Protein AF-A0A939VT90-F1 (afdb_monomer)

pLDDT: mean 71.19, std 17.54, range [29.36, 91.19]

Mean predicted aligned error: 15.88 Å

Sequence (192 aa):
MMIELGGGNVSILYADGTSAFFDPEELRVRLEKSMAACGCSEAWIAGEIVLAVEYALRCGITGSDSSGQAVHAAQIDDCVVRILEDSGYPEAALHFRGTTISSGDLGKLTPEDVERYLADTLLLTGSAGGELAAKVRCALDAIGASQCSPRLVLELARHFRDAAAASCRLPVPTPAKPHQETVFPEGKLIQI

Foldseek 3Di:
DDDPPPDPFAWEAEPQRDIDTDDLVLQLLLLLVLCVVVVNPPSVVSVVLSVVLVVVSVCVCVPDPDPPPHHYPVNSLVSSLVVCVVVPNNSSSVSSVVPPPNRNPFFDDALVCLLVLQCVRVVDDPDVSVVLSVQLSVVCVVVVPRTGDSVSSVVSSVVVVVVVVVVPPPPDPDPPDDDDPDDDDDDDDDDD

Secondary structure (DSSP, 8-state):
----------EEE-TTS-EEE--HHHHHHHHHHHHHHTT---THHHHHHHHHHHHHHHHHHHSSS-TT-PEEHHHHHHHHHHHHHHTT-HHHHHHHHHHS--TT----B-TTTHHHHHHHHH---SHHHHHHHHHHHHHHHHTT-SSB-HHHHHHHHHHHHHHHHHHT-PPP-PPPPPP----PPP--PPP-

Solvent-accessible surface area (backbone atoms only — not comparable to full-atom values): 11482 Å² total; per-residue (Å²): 139,83,84,80,81,72,88,75,82,47,54,30,35,41,76,63,72,49,72,46,66,69,54,63,66,60,54,27,52,51,38,40,54,21,29,50,75,65,68,49,86,63,58,68,53,30,53,54,52,36,52,52,50,54,50,49,55,53,49,63,64,72,71,48,101,53,91,80,74,68,44,45,47,67,60,53,53,53,51,51,34,49,52,29,44,76,71,72,36,50,66,29,22,52,45,38,62,70,63,54,66,70,56,57,60,80,49,80,36,39,70,81,44,45,49,58,51,46,34,76,70,68,70,42,73,64,71,68,36,54,56,45,34,49,55,36,41,55,53,35,58,75,71,66,49,73,51,36,29,71,61,58,56,50,52,43,42,48,51,55,50,52,54,50,56,60,69,65,60,69,80,75,80,74,78,75,77,78,82,78,80,80,82,78,82,86,87,81,86,84,84,132

Structure (mmCIF, N/CA/C/O backbone):
data_AF-A0A939VT90-F1
#
_entry.id   AF-A0A939VT90-F1
#
loop_
_atom_site.group_PDB
_atom_site.id
_atom_site.type_symbol
_atom_site.label_atom_id
_atom_site.label_alt_id
_atom_site.label_comp_id
_atom_site.label_asym_id
_atom_site.label_entity_id
_atom_site.label_seq_id
_atom_site.pdbx_PDB_ins_code
_atom_site.Cartn_x
_atom_site.Cartn_y
_atom_site.Cartn_z
_atom_site.occupancy
_atom_site.B_iso_or_equiv
_atom_site.auth_seq_id
_atom_site.auth_comp_id
_atom_site.auth_asym_id
_atom_site.auth_atom_id
_atom_site.pdbx_PDB_model_num
ATOM 1 N N . MET A 1 1 ? -16.484 18.742 -20.341 1.00 31.53 1 MET A N 1
ATOM 2 C CA . MET A 1 1 ? -17.125 17.614 -19.637 1.00 31.53 1 MET A CA 1
ATOM 3 C C . MET A 1 1 ? -16.190 17.232 -18.505 1.00 31.53 1 MET A C 1
ATOM 5 O O . MET A 1 1 ? -15.070 16.837 -18.784 1.00 31.53 1 MET A O 1
ATOM 9 N N . MET A 1 2 ? -16.585 17.505 -17.264 1.00 29.36 2 MET A N 1
ATOM 10 C CA . MET A 1 2 ? -15.796 17.230 -16.063 1.00 29.36 2 MET A CA 1
ATOM 11 C C . MET A 1 2 ? -16.357 15.941 -15.476 1.00 29.36 2 MET A C 1
ATOM 13 O O . MET A 1 2 ? -17.551 15.876 -15.197 1.00 29.36 2 MET A O 1
ATOM 17 N N . ILE A 1 3 ? -15.546 14.889 -15.423 1.00 33.00 3 ILE A N 1
ATOM 18 C CA . ILE A 1 3 ? -15.976 13.604 -14.877 1.00 33.00 3 ILE A CA 1
ATOM 19 C C . ILE A 1 3 ? -15.700 13.681 -13.379 1.00 33.00 3 ILE A C 1
ATOM 21 O O . ILE A 1 3 ? -14.546 13.657 -12.958 1.00 33.00 3 ILE A O 1
ATOM 25 N N . GLU A 1 4 ? -16.749 13.860 -12.583 1.00 34.72 4 GLU A N 1
ATOM 26 C CA . GLU A 1 4 ? -16.654 13.739 -11.132 1.00 34.72 4 GLU A CA 1
ATOM 27 C C . GLU A 1 4 ? -16.445 12.259 -10.788 1.00 34.72 4 GLU A C 1
ATOM 29 O O . GLU A 1 4 ? -17.349 11.434 -10.923 1.00 34.72 4 GLU A O 1
ATOM 34 N N . LEU A 1 5 ? -15.225 11.904 -10.382 1.00 39.41 5 LEU A N 1
ATOM 35 C CA . LEU A 1 5 ? -14.917 10.594 -9.815 1.00 39.41 5 LEU A CA 1
ATOM 36 C C . LEU A 1 5 ? -15.461 10.563 -8.380 1.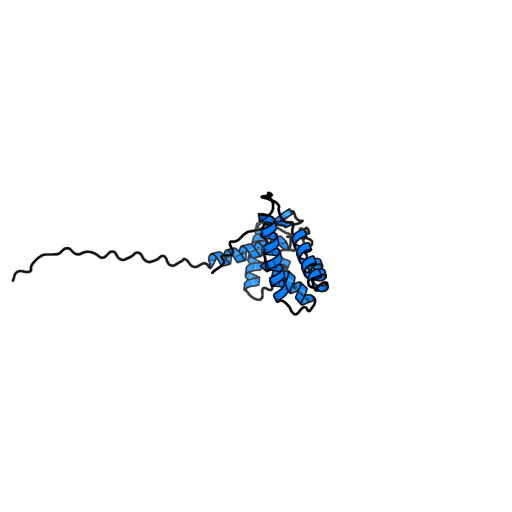00 39.41 5 LEU A C 1
ATOM 38 O O . LEU A 1 5 ? -14.781 10.937 -7.428 1.00 39.41 5 LEU A O 1
ATOM 42 N N . GLY A 1 6 ? -16.731 10.176 -8.239 1.00 38.03 6 GLY A N 1
ATOM 43 C CA . GLY A 1 6 ? -17.358 9.917 -6.945 1.00 38.03 6 GLY A CA 1
ATOM 44 C C . GLY A 1 6 ? -16.632 8.792 -6.201 1.00 38.03 6 GLY A C 1
ATOM 45 O O . GLY A 1 6 ? -16.392 7.725 -6.767 1.00 38.03 6 GLY A O 1
ATOM 46 N N . GLY A 1 7 ? -16.274 9.046 -4.939 1.00 47.66 7 GLY A N 1
ATOM 47 C CA . GLY A 1 7 ? -15.542 8.128 -4.064 1.00 47.66 7 GLY A CA 1
ATOM 48 C C . GLY A 1 7 ? -16.293 6.818 -3.828 1.00 47.66 7 GLY A C 1
ATOM 49 O O . GLY A 1 7 ? -17.190 6.740 -2.991 1.00 47.66 7 GLY A O 1
ATOM 50 N N . GLY A 1 8 ? -15.928 5.786 -4.585 1.00 54.84 8 GLY A N 1
ATOM 51 C CA . GLY A 1 8 ? -16.338 4.409 -4.344 1.00 54.84 8 GLY A CA 1
ATOM 52 C C . GLY A 1 8 ? -15.334 3.750 -3.411 1.00 54.84 8 GLY A C 1
ATOM 53 O O . GLY A 1 8 ? -14.312 3.246 -3.865 1.00 54.84 8 GLY A O 1
ATOM 54 N N . ASN A 1 9 ? -15.605 3.779 -2.111 1.00 67.25 9 ASN A N 1
ATOM 55 C CA . ASN A 1 9 ? -14.707 3.199 -1.120 1.00 67.25 9 ASN A CA 1
ATOM 56 C C . ASN A 1 9 ? -14.831 1.666 -1.132 1.00 67.25 9 ASN A C 1
ATOM 58 O O . ASN A 1 9 ? -15.816 1.112 -0.645 1.00 67.25 9 ASN A O 1
ATOM 62 N N . VAL A 1 10 ? -13.829 0.978 -1.686 1.00 74.62 10 VAL A N 1
ATOM 63 C CA . VAL A 1 10 ? -13.745 -0.491 -1.683 1.00 74.62 10 VAL A CA 1
ATOM 64 C C . VAL A 1 10 ? -13.102 -0.958 -0.383 1.00 74.62 10 VAL A C 1
ATOM 66 O O . VAL A 1 10 ? -12.016 -0.497 -0.050 1.00 74.62 10 VAL A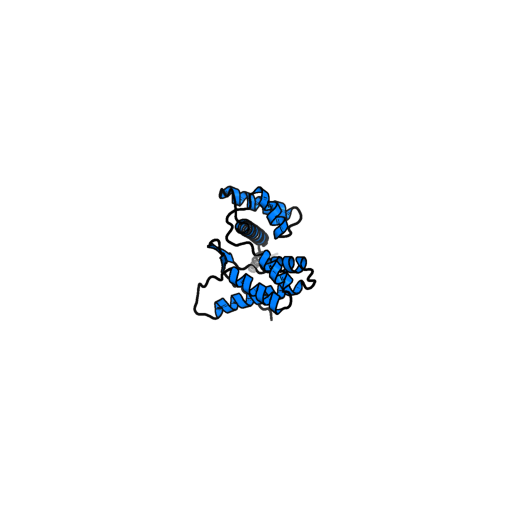 O 1
ATOM 69 N N . SER A 1 11 ? -13.750 -1.857 0.360 1.00 78.25 11 SER A N 1
ATOM 70 C CA . SER A 1 11 ? -13.165 -2.435 1.576 1.00 78.25 11 SER A CA 1
ATOM 71 C C . SER A 1 11 ? -12.310 -3.657 1.242 1.00 78.25 11 SER A C 1
ATOM 73 O O . SER A 1 11 ? -12.770 -4.579 0.563 1.00 78.25 11 SER A O 1
ATOM 75 N N . ILE A 1 12 ? -11.071 -3.650 1.729 1.00 80.94 12 ILE A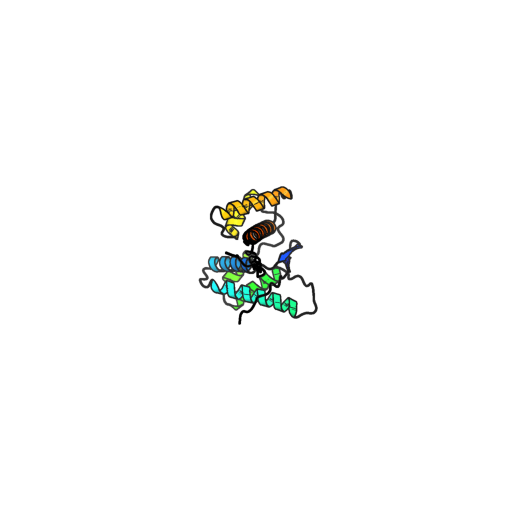 N 1
ATOM 76 C CA . ILE A 1 12 ? -10.087 -4.715 1.566 1.00 80.94 12 ILE A CA 1
ATOM 77 C C . ILE A 1 12 ? -9.958 -5.483 2.876 1.00 80.94 12 ILE A C 1
ATOM 79 O O . ILE A 1 12 ? -9.713 -4.877 3.918 1.00 80.94 12 ILE A O 1
ATOM 83 N N . LEU A 1 13 ? -10.104 -6.807 2.811 1.00 79.62 13 LEU A N 1
ATOM 84 C CA . LEU A 1 13 ? -9.905 -7.727 3.927 1.00 79.62 13 LEU A CA 1
ATOM 85 C C . LEU A 1 13 ? -8.498 -8.319 3.882 1.00 79.62 13 LEU A C 1
ATOM 87 O O . LEU A 1 13 ? -8.042 -8.853 2.866 1.00 79.62 13 LEU A O 1
ATOM 91 N N . TYR A 1 14 ? -7.819 -8.254 5.013 1.00 77.94 14 TYR A N 1
ATOM 92 C CA . TYR A 1 14 ? -6.434 -8.667 5.155 1.00 77.94 14 TYR A CA 1
ATOM 93 C C . TYR A 1 14 ? -6.316 -9.977 5.935 1.00 77.94 14 TYR A C 1
ATOM 95 O O . TYR A 1 14 ? -7.264 -10.420 6.582 1.00 77.94 14 TYR A O 1
ATOM 103 N N . ALA A 1 15 ? -5.161 -10.642 5.842 1.00 69.88 15 ALA A N 1
ATOM 104 C CA . ALA A 1 15 ? -4.973 -11.966 6.447 1.00 69.88 15 ALA A CA 1
ATOM 105 C C . ALA A 1 15 ? -4.990 -11.943 7.991 1.00 69.88 15 ALA A C 1
ATOM 107 O O . ALA A 1 15 ? -5.302 -12.953 8.613 1.00 69.88 15 ALA A O 1
ATOM 108 N N . ASP A 1 16 ? -4.714 -10.788 8.599 1.00 64.06 16 ASP A N 1
ATOM 109 C CA . ASP A 1 16 ? -4.835 -10.506 10.034 1.00 64.06 16 ASP A CA 1
ATOM 110 C C . ASP A 1 16 ? -6.289 -10.264 10.482 1.00 64.06 16 ASP A C 1
ATOM 112 O O . ASP A 1 16 ? -6.539 -9.978 11.651 1.00 64.06 16 ASP A O 1
ATOM 116 N N . GLY A 1 17 ? -7.254 -10.369 9.563 1.00 67.81 17 GLY A N 1
ATOM 117 C CA . GLY A 1 17 ? -8.671 -10.127 9.822 1.00 67.81 17 GLY A CA 1
ATOM 118 C C . GLY A 1 17 ? -9.045 -8.647 9.905 1.00 67.81 17 GLY A C 1
ATOM 119 O O . GLY A 1 17 ? -10.212 -8.334 10.136 1.00 67.81 17 GLY A O 1
ATOM 120 N N . THR A 1 18 ? -8.094 -7.729 9.706 1.00 73.25 18 THR A N 1
ATOM 121 C CA . THR A 1 18 ? -8.393 -6.296 9.634 1.00 73.25 18 THR A CA 1
ATOM 122 C C . THR A 1 18 ? -9.003 -5.933 8.285 1.00 73.25 18 THR A C 1
ATOM 124 O O . THR A 1 18 ? -8.806 -6.624 7.282 1.00 73.25 18 THR A O 1
ATOM 127 N N . SER A 1 19 ? -9.723 -4.812 8.251 1.00 75.31 19 SER A N 1
ATOM 128 C CA . SER A 1 19 ? -10.251 -4.237 7.018 1.00 75.31 19 SER A CA 1
ATOM 129 C C . SER A 1 19 ? -9.877 -2.768 6.902 1.00 75.31 19 SER A C 1
ATOM 131 O O . SER A 1 19 ? -10.031 -2.027 7.872 1.00 75.31 19 SER A O 1
ATOM 133 N N . ALA A 1 20 ? -9.455 -2.343 5.716 1.00 74.62 20 ALA A N 1
ATOM 134 C CA . ALA A 1 20 ? -9.209 -0.938 5.395 1.00 74.62 20 ALA A CA 1
ATOM 135 C C . ALA A 1 20 ? -9.835 -0.598 4.041 1.00 74.62 20 ALA A C 1
ATOM 137 O O . ALA A 1 20 ? -10.216 -1.492 3.283 1.00 74.62 20 ALA A O 1
ATOM 138 N N . PHE A 1 21 ? -9.971 0.689 3.736 1.00 80.50 21 PHE A N 1
ATOM 139 C CA . PHE A 1 21 ? -10.366 1.096 2.393 1.00 80.50 21 PHE A CA 1
ATOM 140 C C . PHE A 1 21 ? -9.182 0.981 1.435 1.00 80.50 21 PHE A C 1
ATOM 142 O O . PHE A 1 21 ? -8.036 1.193 1.823 1.00 80.50 21 PHE A O 1
ATOM 149 N N . PHE A 1 22 ? -9.471 0.635 0.183 1.00 82.00 22 PHE A N 1
ATOM 150 C CA . PHE A 1 22 ? -8.478 0.618 -0.877 1.00 82.00 22 PHE A CA 1
ATOM 151 C C . PHE A 1 22 ? -7.873 2.016 -1.040 1.00 82.00 22 PHE A C 1
ATOM 153 O O . PHE A 1 22 ? -8.593 2.978 -1.307 1.00 82.00 22 PHE A O 1
ATOM 160 N N . ASP A 1 23 ? -6.555 2.104 -0.881 1.00 82.25 23 ASP A N 1
ATOM 161 C CA . ASP A 1 23 ? -5.784 3.327 -1.068 1.00 82.25 23 ASP A CA 1
ATOM 162 C C . ASP A 1 23 ? -4.928 3.194 -2.341 1.00 82.25 23 ASP A C 1
ATOM 164 O O . ASP A 1 23 ? -3.915 2.481 -2.332 1.00 82.25 23 ASP A O 1
ATOM 168 N N . PRO A 1 24 ? -5.318 3.858 -3.443 1.00 83.94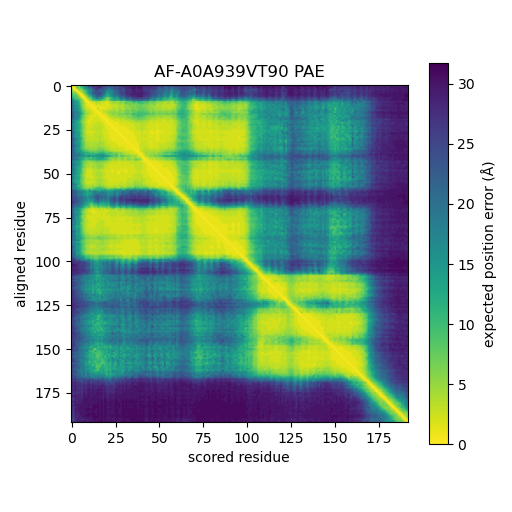 24 PRO A N 1
ATOM 169 C CA . PRO A 1 24 ? -4.571 3.795 -4.694 1.00 83.94 24 PRO A CA 1
ATOM 170 C C . PRO A 1 24 ? -3.167 4.398 -4.561 1.00 83.94 24 PRO A C 1
ATOM 172 O O . PRO A 1 24 ? -2.245 3.957 -5.245 1.00 83.94 24 PRO A O 1
ATOM 175 N N . GLU A 1 25 ? -2.973 5.366 -3.662 1.00 83.44 25 GLU A N 1
ATOM 176 C CA . GLU A 1 25 ? -1.688 6.035 -3.479 1.00 83.44 25 GLU A CA 1
ATOM 177 C C . GLU A 1 25 ? -0.672 5.114 -2.794 1.00 83.44 25 GLU A C 1
ATOM 179 O O . GLU A 1 25 ? 0.491 5.065 -3.188 1.00 83.44 25 GLU A O 1
ATOM 184 N N . GLU A 1 26 ? -1.103 4.314 -1.818 1.00 83.31 26 GLU A N 1
ATOM 185 C CA . GLU A 1 26 ? -0.239 3.295 -1.207 1.00 83.31 26 GLU A CA 1
ATOM 186 C C . GLU A 1 26 ? 0.174 2.224 -2.207 1.00 83.31 26 GLU A C 1
ATOM 188 O O . GLU A 1 26 ? 1.350 1.850 -2.257 1.00 83.31 26 GLU A O 1
ATOM 193 N N . LEU A 1 27 ? -0.767 1.752 -3.028 1.00 86.69 27 LEU A N 1
ATOM 194 C CA . LEU A 1 27 ? -0.443 0.789 -4.073 1.00 86.69 27 LEU A CA 1
ATOM 195 C C . LEU A 1 27 ? 0.551 1.385 -5.081 1.00 86.69 27 LEU A C 1
ATOM 197 O O . LEU A 1 27 ? 1.524 0.715 -5.434 1.00 86.69 27 LEU A O 1
ATOM 201 N N . ARG A 1 28 ? 0.357 2.650 -5.483 1.00 87.50 28 ARG A N 1
ATOM 202 C CA . ARG A 1 28 ? 1.273 3.382 -6.369 1.00 87.50 28 ARG A CA 1
ATOM 203 C C . ARG A 1 28 ? 2.678 3.454 -5.786 1.00 87.50 28 ARG A C 1
ATOM 205 O O . ARG A 1 28 ? 3.625 3.055 -6.453 1.00 87.50 28 ARG A O 1
ATOM 212 N N . VAL A 1 29 ? 2.818 3.883 -4.531 1.00 85.44 29 VAL A N 1
ATOM 213 C CA . VAL A 1 29 ? 4.123 3.992 -3.855 1.00 85.44 29 VAL A CA 1
ATOM 214 C C . VAL A 1 29 ? 4.815 2.629 -3.753 1.00 85.44 29 VAL A C 1
ATOM 216 O O . VAL A 1 29 ? 6.016 2.520 -4.007 1.00 85.44 29 VAL A O 1
ATOM 219 N N . ARG A 1 30 ? 4.076 1.563 -3.423 1.00 86.88 30 ARG A N 1
ATOM 220 C CA . ARG A 1 30 ? 4.618 0.192 -3.373 1.00 86.88 30 ARG A CA 1
ATOM 221 C C . ARG A 1 30 ? 5.108 -0.291 -4.739 1.00 86.88 30 ARG A C 1
ATOM 223 O O . ARG A 1 30 ? 6.167 -0.923 -4.823 1.00 86.88 30 ARG A O 1
ATOM 230 N N . LEU A 1 31 ? 4.351 0.004 -5.792 1.00 89.06 31 LEU A N 1
ATOM 231 C CA . LEU A 1 31 ? 4.721 -0.302 -7.170 1.00 89.06 31 LEU A CA 1
ATOM 232 C C . LEU A 1 31 ? 5.960 0.477 -7.598 1.00 89.06 31 LEU A C 1
ATOM 234 O O . LEU A 1 31 ? 6.932 -0.135 -8.026 1.00 89.06 31 LEU A O 1
ATOM 238 N N . GLU A 1 32 ? 5.976 1.794 -7.401 1.00 88.81 32 GLU A N 1
ATOM 239 C CA . GLU A 1 32 ? 7.117 2.654 -7.726 1.00 88.81 32 GLU A CA 1
ATOM 240 C C . GLU A 1 32 ? 8.387 2.202 -7.008 1.00 88.81 32 GLU A C 1
ATOM 242 O O . GLU A 1 32 ? 9.442 2.106 -7.631 1.00 88.81 32 GLU A O 1
ATOM 247 N N . LYS A 1 33 ? 8.291 1.836 -5.724 1.00 85.88 33 LYS A N 1
ATOM 248 C CA . LYS A 1 33 ? 9.422 1.297 -4.957 1.00 85.88 33 LYS A CA 1
ATOM 249 C C . LYS A 1 33 ? 9.941 -0.016 -5.544 1.00 85.88 33 LYS A C 1
ATOM 251 O O . LYS A 1 33 ? 11.153 -0.199 -5.638 1.00 85.88 33 LYS A O 1
ATOM 256 N N . SER A 1 34 ? 9.044 -0.914 -5.947 1.00 88.19 34 SER A N 1
ATOM 257 C CA . SER A 1 34 ? 9.422 -2.206 -6.534 1.00 88.19 34 SER A CA 1
ATOM 258 C C . SER A 1 34 ? 10.034 -2.045 -7.923 1.00 88.19 34 SER A C 1
ATOM 260 O O . SER A 1 34 ? 11.061 -2.643 -8.223 1.00 88.19 34 SER A O 1
ATOM 262 N N . MET A 1 35 ? 9.459 -1.170 -8.744 1.00 88.69 35 MET A N 1
ATOM 263 C CA . MET A 1 35 ? 9.976 -0.832 -10.067 1.00 88.69 35 MET A CA 1
ATOM 264 C C . MET A 1 35 ? 11.342 -0.137 -9.978 1.00 88.69 35 MET A C 1
ATOM 266 O O . MET A 1 35 ? 12.269 -0.508 -10.696 1.00 88.69 35 MET A O 1
ATOM 270 N N . ALA A 1 36 ? 11.508 0.813 -9.054 1.00 87.25 36 ALA A N 1
ATOM 271 C CA . ALA A 1 36 ? 12.777 1.501 -8.831 1.00 87.25 36 ALA A CA 1
ATOM 272 C C . ALA A 1 36 ? 13.879 0.549 -8.340 1.00 87.25 36 ALA A C 1
ATOM 274 O O . ALA A 1 36 ? 15.013 0.638 -8.810 1.00 87.25 36 ALA A O 1
ATOM 275 N N . ALA A 1 37 ? 13.552 -0.393 -7.446 1.00 85.94 37 ALA A N 1
ATOM 276 C CA . ALA A 1 37 ? 14.497 -1.402 -6.962 1.00 85.94 37 ALA A CA 1
ATOM 277 C C . ALA A 1 37 ? 15.020 -2.318 -8.085 1.00 85.94 37 ALA A C 1
ATOM 279 O O . ALA A 1 37 ? 16.157 -2.782 -8.022 1.00 85.94 37 ALA A O 1
ATOM 280 N N . CYS A 1 38 ? 14.219 -2.527 -9.131 1.00 86.94 38 CYS A N 1
ATOM 281 C CA . CYS A 1 38 ? 14.578 -3.312 -10.312 1.00 86.94 38 CYS A CA 1
ATOM 282 C C . CYS A 1 38 ? 15.168 -2.472 -11.461 1.00 86.94 38 CYS A C 1
ATOM 284 O O . CYS A 1 38 ? 15.438 -3.009 -12.533 1.00 86.94 38 CYS A O 1
ATOM 286 N N . GLY A 1 39 ? 15.376 -1.164 -11.266 1.00 82.69 39 GLY A N 1
ATOM 287 C CA . GLY A 1 39 ? 15.935 -0.275 -12.288 1.00 82.69 39 GLY A CA 1
ATOM 288 C C . GLY A 1 39 ? 14.968 0.089 -13.421 1.00 82.69 39 GLY A C 1
ATOM 289 O O . GLY A 1 39 ? 15.412 0.525 -14.482 1.00 82.69 39 GLY A O 1
ATOM 290 N N . CYS A 1 40 ? 13.656 -0.072 -13.226 1.00 81.62 40 CYS A N 1
ATOM 291 C CA . CYS A 1 40 ? 12.656 0.320 -14.216 1.00 81.62 40 CYS A CA 1
ATOM 292 C C . CYS A 1 40 ? 12.507 1.852 -14.245 1.00 81.62 40 CYS A C 1
ATOM 294 O O . CYS A 1 40 ? 12.151 2.470 -13.243 1.00 81.62 40 CYS A O 1
ATOM 296 N N . SER A 1 41 ? 12.745 2.475 -15.403 1.00 74.94 41 SER A N 1
ATOM 297 C CA . SER A 1 41 ? 12.654 3.936 -15.580 1.00 74.94 41 SER A CA 1
ATOM 298 C C . SER A 1 41 ? 11.229 4.452 -15.810 1.00 74.94 41 SER A C 1
ATOM 300 O O . SER A 1 41 ? 10.983 5.656 -15.775 1.00 74.94 41 SER A O 1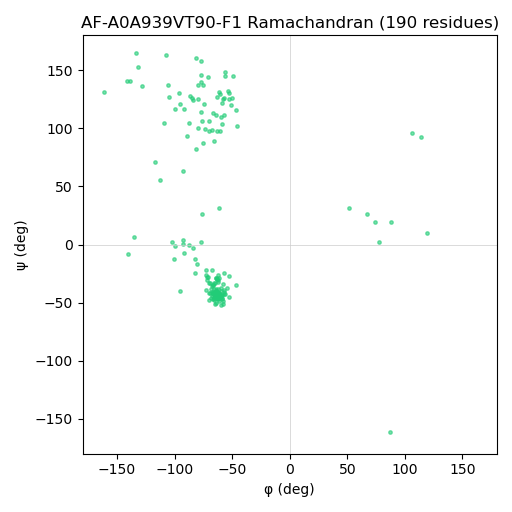
ATOM 302 N N . GLU A 1 42 ? 10.279 3.558 -16.077 1.00 81.12 42 GLU A N 1
ATOM 303 C CA . GLU A 1 42 ? 8.918 3.889 -16.504 1.00 81.12 42 GLU A CA 1
ATOM 304 C C . GLU A 1 42 ? 7.964 3.997 -15.310 1.00 81.12 42 GLU A C 1
ATOM 306 O O . GLU A 1 42 ? 6.998 3.252 -15.188 1.00 81.12 42 GLU A O 1
ATOM 311 N N . ALA A 1 43 ? 8.224 4.956 -14.419 1.00 72.88 43 ALA A N 1
ATOM 312 C CA . ALA A 1 43 ? 7.409 5.169 -13.217 1.00 72.88 43 ALA A CA 1
ATOM 313 C C . ALA A 1 43 ? 5.917 5.431 -13.517 1.00 72.88 43 ALA A C 1
ATOM 315 O O . ALA A 1 43 ? 5.060 5.144 -12.687 1.00 72.88 43 ALA A O 1
ATOM 316 N N . TRP A 1 44 ? 5.587 5.924 -14.718 1.00 84.69 44 TRP A N 1
ATOM 317 C CA . TRP A 1 44 ? 4.205 6.172 -15.147 1.00 84.69 44 TRP A CA 1
ATOM 318 C C . TRP A 1 44 ? 3.353 4.892 -15.211 1.00 84.69 44 TRP A C 1
ATOM 320 O O . TRP A 1 44 ? 2.143 4.955 -15.006 1.00 84.69 44 TRP A O 1
ATOM 330 N N . ILE A 1 45 ? 3.977 3.728 -15.414 1.00 88.06 45 ILE A N 1
ATOM 331 C CA . ILE A 1 45 ? 3.291 2.431 -15.489 1.00 88.06 45 ILE A CA 1
ATOM 332 C C . ILE A 1 45 ? 2.677 2.051 -14.145 1.00 88.06 45 ILE A C 1
ATOM 334 O O . ILE A 1 45 ? 1.580 1.502 -14.115 1.00 88.06 45 ILE A O 1
ATOM 338 N N . ALA A 1 46 ? 3.320 2.407 -13.028 1.00 88.06 46 ALA A N 1
ATOM 339 C CA . ALA A 1 46 ? 2.744 2.196 -11.703 1.00 88.06 46 ALA A CA 1
ATOM 340 C C . ALA A 1 46 ? 1.370 2.880 -11.576 1.00 88.06 46 ALA A C 1
ATOM 342 O O . ALA A 1 46 ? 0.436 2.285 -11.044 1.00 88.06 46 ALA A O 1
ATOM 343 N N . GLY A 1 47 ? 1.227 4.093 -12.124 1.00 87.81 47 GLY A N 1
ATOM 344 C CA . GLY A 1 47 ? -0.043 4.820 -12.157 1.00 87.81 47 GLY A CA 1
ATOM 345 C C . GLY A 1 47 ? -1.113 4.122 -13.001 1.00 87.81 47 GLY A C 1
ATOM 346 O O . GLY A 1 47 ? -2.242 3.960 -12.543 1.00 87.81 47 GLY A O 1
ATOM 347 N N . GLU A 1 48 ? -0.756 3.643 -14.194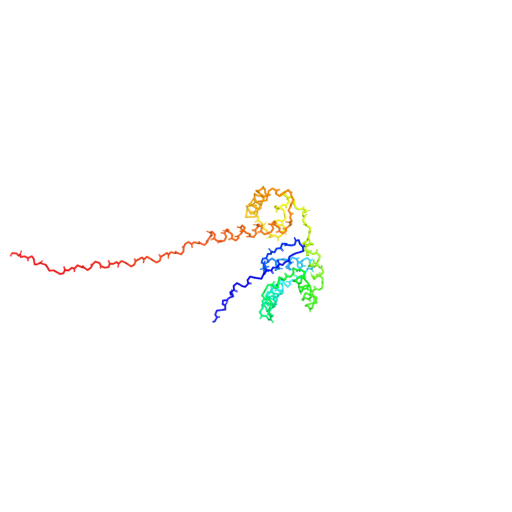 1.00 90.44 48 GLU A N 1
ATOM 348 C C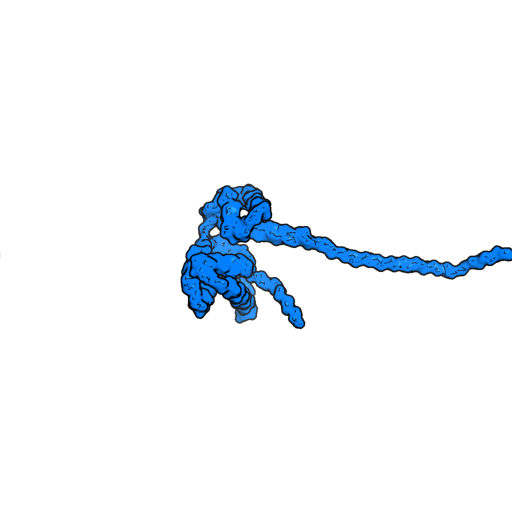A . GLU A 1 48 ? -1.687 2.921 -15.076 1.00 90.44 48 GLU A CA 1
ATOM 349 C C . GLU A 1 48 ? -2.161 1.596 -14.461 1.00 90.44 48 GLU A C 1
ATOM 351 O O . GLU A 1 48 ? -3.344 1.260 -14.527 1.00 90.44 48 GLU A O 1
ATOM 356 N N . ILE A 1 49 ? -1.261 0.863 -13.795 1.00 90.19 49 ILE A N 1
ATOM 357 C CA . ILE A 1 49 ? -1.604 -0.378 -13.089 1.00 90.19 49 ILE A CA 1
ATOM 358 C C . ILE A 1 49 ? -2.573 -0.089 -11.941 1.00 90.19 49 ILE A C 1
ATOM 360 O O . ILE A 1 49 ? -3.570 -0.793 -11.787 1.00 90.19 49 ILE A O 1
ATOM 364 N N . VAL A 1 50 ? -2.320 0.958 -11.151 1.00 91.19 50 VAL A N 1
ATOM 365 C CA . VAL A 1 50 ? -3.208 1.364 -10.051 1.00 91.19 50 VAL A CA 1
ATOM 366 C C . VAL A 1 50 ? -4.600 1.707 -10.570 1.00 91.19 50 VAL A C 1
ATOM 368 O O . VAL A 1 50 ? -5.583 1.222 -10.015 1.00 91.19 50 VAL A O 1
ATOM 371 N N . LEU A 1 51 ? -4.692 2.476 -11.658 1.00 88.94 51 LEU A N 1
ATOM 372 C CA . LEU A 1 51 ? -5.967 2.817 -12.291 1.00 88.94 51 LEU A CA 1
ATOM 373 C C . LEU A 1 51 ? -6.708 1.572 -12.791 1.00 88.94 51 LEU A C 1
ATOM 375 O O . LEU A 1 51 ? -7.917 1.448 -12.586 1.00 88.94 51 LEU A O 1
ATOM 379 N N . ALA A 1 52 ? -5.994 0.629 -13.410 1.00 87.25 52 ALA A N 1
ATOM 380 C CA . ALA A 1 52 ? -6.572 -0.628 -13.872 1.00 87.25 52 ALA A CA 1
ATOM 381 C C . ALA A 1 52 ? -7.112 -1.475 -12.708 1.00 87.25 52 ALA A C 1
ATOM 383 O O . ALA A 1 52 ? -8.213 -2.022 -12.801 1.00 87.25 52 ALA A O 1
ATOM 384 N N . VAL A 1 53 ? -6.376 -1.547 -11.594 1.00 87.12 53 VAL A N 1
ATOM 385 C CA . VAL A 1 53 ? -6.805 -2.241 -10.371 1.00 87.12 53 VAL A CA 1
ATOM 386 C C . VAL A 1 53 ? -8.014 -1.549 -9.749 1.00 87.12 53 VAL A C 1
ATOM 388 O O . VAL A 1 53 ? -9.000 -2.215 -9.449 1.00 87.12 53 VAL A O 1
ATOM 391 N N . GLU A 1 54 ? -7.990 -0.226 -9.602 1.00 85.56 54 GLU A N 1
ATOM 392 C CA . GLU A 1 54 ? -9.109 0.546 -9.053 1.00 85.56 54 GLU A CA 1
ATOM 393 C C . GLU A 1 54 ? -10.384 0.352 -9.889 1.00 85.56 54 GLU A C 1
ATOM 395 O O . GLU A 1 54 ? -11.471 0.121 -9.350 1.00 85.56 54 GLU A O 1
ATOM 400 N N . TYR A 1 55 ? -10.247 0.383 -11.217 1.00 82.81 55 TYR A N 1
ATOM 401 C CA . TYR A 1 55 ? -11.344 0.113 -12.137 1.00 82.81 55 TYR A CA 1
ATOM 402 C C . TYR A 1 55 ? -11.865 -1.321 -11.996 1.00 82.81 55 TYR A C 1
ATOM 404 O O . TYR A 1 55 ? -13.075 -1.520 -11.882 1.00 82.81 55 TYR A O 1
ATOM 412 N N . ALA A 1 56 ? -10.978 -2.319 -11.940 1.00 81.31 56 ALA A N 1
ATOM 413 C CA . ALA A 1 56 ? -11.358 -3.719 -11.769 1.00 81.31 56 ALA A CA 1
ATOM 414 C C . ALA A 1 56 ? -12.090 -3.962 -10.441 1.00 81.31 56 ALA A C 1
ATOM 416 O O . ALA A 1 56 ? -13.112 -4.649 -10.421 1.00 81.31 56 ALA A O 1
ATOM 417 N N . LEU A 1 57 ? -11.621 -3.351 -9.350 1.00 80.50 57 LEU A N 1
ATOM 418 C CA . LEU A 1 57 ? -12.281 -3.397 -8.047 1.00 80.50 57 LEU A CA 1
ATOM 419 C C . LEU A 1 57 ? -13.682 -2.785 -8.120 1.00 80.50 57 LEU A C 1
ATOM 421 O O . LEU A 1 57 ? -14.641 -3.373 -7.625 1.00 80.50 57 LEU A O 1
ATOM 425 N N . ARG A 1 58 ? -13.829 -1.646 -8.801 1.00 76.38 58 ARG A N 1
ATOM 426 C CA . ARG A 1 58 ? -15.126 -0.988 -8.990 1.00 76.38 58 ARG A CA 1
ATOM 427 C C . ARG A 1 58 ? -16.086 -1.829 -9.831 1.00 76.38 58 ARG A C 1
ATOM 429 O O . ARG A 1 58 ? -17.246 -1.967 -9.459 1.00 76.38 58 ARG A O 1
ATOM 436 N N . CYS A 1 59 ? -15.615 -2.413 -10.929 1.00 71.62 59 CYS A N 1
ATOM 437 C CA . CYS A 1 59 ? -16.417 -3.280 -11.793 1.00 71.62 59 CYS A CA 1
ATOM 438 C C . CYS A 1 59 ? -16.804 -4.601 -11.116 1.00 71.62 59 CYS A C 1
ATOM 440 O O . CYS A 1 59 ? -17.918 -5.081 -11.312 1.00 71.62 59 CYS A O 1
ATOM 442 N N . GLY A 1 60 ? -15.928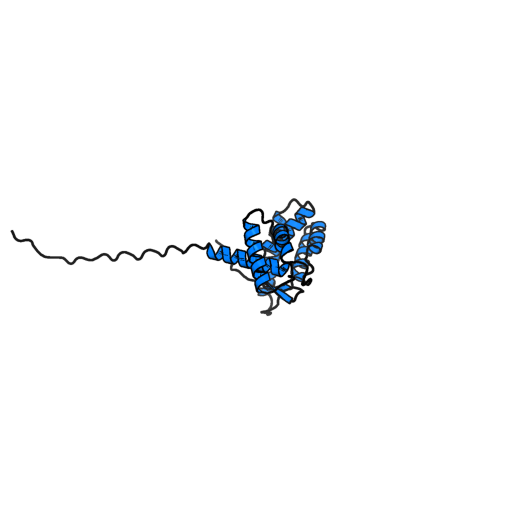 -5.170 -10.284 1.00 63.56 60 GLY A N 1
ATOM 443 C CA . GLY A 1 60 ? -16.236 -6.362 -9.488 1.00 63.56 60 GLY A CA 1
ATOM 444 C C . GLY A 1 60 ? -17.345 -6.129 -8.457 1.00 63.56 60 GLY A C 1
ATOM 445 O O . GLY A 1 60 ? -18.104 -7.044 -8.159 1.00 63.56 60 GLY A O 1
ATOM 446 N N . ILE A 1 61 ? -17.485 -4.892 -7.971 1.00 52.62 61 ILE A N 1
ATOM 447 C CA . ILE A 1 61 ? -18.529 -4.471 -7.020 1.00 52.62 61 ILE A CA 1
ATOM 448 C C . ILE A 1 61 ? -19.855 -4.151 -7.724 1.00 52.62 61 ILE A C 1
ATOM 450 O O . ILE A 1 61 ? -20.912 -4.243 -7.106 1.00 52.62 61 ILE A O 1
ATOM 454 N N . THR A 1 62 ? -19.825 -3.787 -9.011 1.00 46.75 62 THR A N 1
ATOM 455 C CA . THR A 1 62 ? -21.027 -3.424 -9.783 1.00 46.75 62 THR A CA 1
ATOM 456 C C . THR A 1 62 ? -21.555 -4.537 -10.691 1.00 46.75 62 THR A C 1
ATOM 458 O O . THR A 1 62 ? -22.666 -4.412 -11.202 1.00 46.75 62 THR A O 1
ATOM 461 N N . GLY A 1 63 ? -20.786 -5.610 -10.910 1.00 44.09 63 GLY A N 1
ATOM 462 C CA . GLY A 1 63 ? -21.102 -6.679 -11.866 1.00 44.09 63 GLY A CA 1
ATOM 463 C C . GLY A 1 63 ? -21.713 -7.959 -11.286 1.00 44.09 63 GLY A C 1
ATOM 464 O O . GLY A 1 63 ? -22.006 -8.873 -12.051 1.00 44.09 63 GLY A O 1
ATOM 465 N N . SER A 1 64 ? -21.899 -8.061 -9.970 1.00 42.31 64 SER A N 1
ATOM 466 C CA . SER A 1 64 ? -22.437 -9.264 -9.327 1.00 42.31 64 SER A CA 1
ATOM 467 C C . SER A 1 64 ? -23.373 -8.875 -8.186 1.00 42.31 64 SER A C 1
ATOM 469 O O . SER A 1 64 ? -23.080 -7.942 -7.443 1.00 42.31 64 SER A O 1
ATOM 471 N N . ASP A 1 65 ? -24.479 -9.608 -8.041 1.00 43.47 65 ASP A N 1
ATOM 472 C CA . ASP A 1 65 ? -25.524 -9.507 -7.003 1.00 43.47 65 ASP A CA 1
ATOM 473 C C . ASP A 1 65 ? -25.015 -9.761 -5.559 1.00 43.47 65 ASP A C 1
ATOM 475 O O . ASP A 1 65 ? -25.721 -10.287 -4.700 1.00 43.47 65 ASP A O 1
ATOM 479 N N . SER A 1 66 ? -23.767 -9.416 -5.257 1.00 43.84 66 SER A N 1
ATOM 480 C CA . SER A 1 66 ? -23.084 -9.675 -3.995 1.00 43.84 66 SER A CA 1
ATOM 481 C C . SER A 1 66 ? -22.725 -8.361 -3.301 1.00 43.84 66 SER A C 1
ATOM 483 O O . SER A 1 66 ? -21.560 -7.984 -3.165 1.00 43.84 66 SER A O 1
ATOM 485 N N . SER A 1 67 ? -23.751 -7.669 -2.792 1.00 42.50 67 SER A N 1
ATOM 486 C CA . SER A 1 67 ? -23.553 -6.614 -1.798 1.00 42.50 67 SER A CA 1
ATOM 487 C C . SER A 1 67 ? -22.858 -7.221 -0.571 1.00 42.50 67 SER A C 1
ATOM 489 O O . SER A 1 67 ? -23.486 -7.936 0.211 1.00 42.50 67 SER A O 1
ATOM 491 N N . GLY A 1 68 ? -21.556 -6.978 -0.418 1.00 50.50 68 GLY A N 1
ATOM 492 C CA . GLY A 1 68 ? -20.787 -7.397 0.759 1.00 50.50 68 GLY A CA 1
ATOM 493 C C . GLY A 1 68 ? -19.618 -8.350 0.508 1.00 50.50 68 GLY A C 1
ATOM 494 O O . GLY A 1 68 ? -19.052 -8.852 1.476 1.00 50.50 68 GLY A O 1
ATOM 495 N N . GLN A 1 69 ? -19.220 -8.609 -0.742 1.00 57.91 69 GLN A N 1
ATOM 496 C CA . GLN A 1 69 ? -18.016 -9.402 -0.998 1.00 57.91 69 GLN A CA 1
ATOM 497 C C . GLN A 1 69 ? -16.762 -8.570 -0.682 1.00 57.91 69 GLN A C 1
ATOM 499 O O . GLN A 1 69 ? -16.347 -7.721 -1.467 1.00 57.91 69 GLN A O 1
ATOM 504 N N . ALA A 1 70 ? -16.184 -8.783 0.502 1.00 63.59 70 ALA A N 1
ATOM 505 C CA . ALA A 1 70 ? -14.911 -8.179 0.877 1.00 63.59 70 ALA A CA 1
ATOM 506 C C . ALA A 1 70 ? -13.813 -8.684 -0.070 1.00 63.59 70 ALA A C 1
ATOM 508 O O . ALA A 1 70 ? -13.654 -9.893 -0.256 1.00 63.59 70 ALA A O 1
ATOM 509 N N . VAL A 1 71 ? -13.071 -7.763 -0.688 1.00 76.25 71 VAL A N 1
ATOM 510 C CA . VAL A 1 71 ? -11.961 -8.127 -1.573 1.00 76.25 71 VAL A CA 1
ATOM 511 C C . VAL A 1 71 ? -10.761 -8.465 -0.705 1.00 76.25 71 VAL A C 1
ATOM 513 O O . VAL A 1 71 ? -10.348 -7.657 0.125 1.00 76.25 71 VAL A O 1
ATOM 516 N N . HIS A 1 72 ? -10.186 -9.649 -0.879 1.00 81.50 72 HIS A N 1
ATOM 517 C CA . HIS A 1 72 ? -8.990 -10.009 -0.131 1.00 81.50 72 HIS A CA 1
ATOM 518 C C . HIS A 1 72 ? -7.769 -9.291 -0.703 1.00 81.50 72 HIS A C 1
ATOM 520 O O . HIS A 1 72 ? -7.562 -9.272 -1.914 1.00 81.50 72 HIS A O 1
ATOM 526 N N . ALA A 1 73 ? -6.908 -8.769 0.167 1.00 82.75 73 ALA A N 1
ATOM 527 C CA . ALA A 1 73 ? -5.676 -8.093 -0.243 1.00 82.75 73 ALA A CA 1
ATOM 528 C C . ALA A 1 73 ? -4.784 -8.954 -1.147 1.00 82.75 73 ALA A C 1
ATOM 530 O O . ALA A 1 73 ? -4.251 -8.458 -2.133 1.00 82.75 73 ALA A O 1
ATOM 531 N N . ALA A 1 74 ? -4.721 -10.262 -0.874 1.00 81.69 74 ALA A N 1
ATOM 532 C CA . ALA A 1 74 ? -3.996 -11.216 -1.709 1.00 81.69 74 ALA A CA 1
ATOM 533 C C . ALA A 1 74 ? -4.502 -11.234 -3.163 1.00 81.69 74 ALA A C 1
ATOM 535 O O . ALA A 1 74 ? -3.705 -11.359 -4.081 1.00 81.69 74 ALA A O 1
ATOM 536 N N . GLN A 1 75 ? -5.806 -11.031 -3.394 1.00 82.50 75 GLN A N 1
ATOM 537 C CA . GLN A 1 75 ? -6.367 -10.978 -4.750 1.00 82.50 75 GLN A CA 1
ATOM 538 C C . GLN A 1 75 ? -5.912 -9.728 -5.508 1.00 82.50 75 GLN A C 1
ATOM 540 O O . GLN A 1 75 ? -5.746 -9.769 -6.725 1.00 82.50 75 GLN A O 1
ATOM 545 N N . ILE A 1 76 ? -5.709 -8.617 -4.794 1.00 87.25 76 ILE A N 1
ATOM 546 C CA . ILE A 1 76 ? -5.155 -7.390 -5.371 1.00 87.25 76 ILE A CA 1
ATOM 547 C C . ILE A 1 76 ? -3.687 -7.605 -5.706 1.00 87.25 76 ILE A C 1
ATOM 549 O O . ILE A 1 76 ? -3.275 -7.306 -6.823 1.00 87.25 76 ILE A O 1
ATOM 553 N N . ASP A 1 77 ? -2.921 -8.160 -4.768 1.00 87.50 77 ASP A N 1
ATOM 554 C CA . ASP A 1 77 ? -1.502 -8.433 -4.969 1.00 87.50 77 ASP A CA 1
ATOM 555 C C . ASP A 1 77 ? -1.282 -9.400 -6.149 1.00 87.50 77 ASP A C 1
ATOM 557 O O . ASP A 1 77 ? -0.453 -9.127 -7.015 1.00 87.50 77 ASP A O 1
ATOM 561 N N . ASP A 1 78 ? -2.080 -10.467 -6.258 1.00 85.25 78 ASP A N 1
ATOM 562 C CA . ASP A 1 78 ? -2.046 -11.406 -7.387 1.00 85.25 78 ASP A CA 1
ATOM 563 C C . ASP A 1 78 ? -2.419 -10.734 -8.715 1.00 85.25 78 ASP A C 1
ATOM 565 O O . ASP A 1 78 ? -1.798 -10.995 -9.749 1.00 85.25 78 ASP A O 1
ATOM 569 N N . CYS A 1 79 ? -3.418 -9.844 -8.703 1.00 86.62 79 CYS A N 1
ATOM 570 C CA . CYS A 1 79 ? -3.809 -9.077 -9.883 1.00 86.62 79 CYS A CA 1
ATOM 571 C C . CYS A 1 79 ? -2.663 -8.178 -10.361 1.00 86.62 79 CYS A C 1
ATOM 573 O O . CYS A 1 79 ? -2.334 -8.173 -11.545 1.00 86.62 79 CYS A O 1
ATOM 575 N N . VAL A 1 80 ? -2.025 -7.463 -9.434 1.00 90.31 80 VAL A N 1
ATOM 576 C CA . VAL A 1 80 ? -0.893 -6.576 -9.716 1.00 90.31 80 VAL A CA 1
ATOM 577 C C . VAL A 1 80 ? 0.299 -7.361 -10.253 1.00 90.31 80 VAL A C 1
ATOM 579 O O . VAL A 1 80 ? 0.878 -6.966 -11.262 1.00 90.31 80 VAL A O 1
ATOM 582 N N . VAL A 1 81 ? 0.639 -8.490 -9.625 1.00 89.56 81 VAL A N 1
ATOM 583 C CA . VAL A 1 81 ? 1.727 -9.364 -10.083 1.00 89.56 81 VAL A CA 1
ATOM 584 C C . VAL A 1 81 ? 1.468 -9.846 -11.505 1.00 89.56 81 VAL A C 1
ATOM 586 O O . VAL A 1 81 ? 2.346 -9.715 -12.353 1.00 89.56 81 VAL A O 1
ATOM 589 N N . ARG A 1 82 ? 0.247 -10.307 -11.796 1.00 86.75 82 ARG A N 1
ATOM 590 C CA . ARG A 1 82 ? -0.125 -10.742 -13.143 1.00 86.75 82 ARG A CA 1
ATOM 591 C C . ARG A 1 82 ? -0.016 -9.607 -14.162 1.00 86.75 82 ARG A C 1
ATOM 593 O O . ARG A 1 82 ? 0.524 -9.819 -15.237 1.00 86.75 82 ARG A O 1
ATOM 600 N N . ILE A 1 83 ? -0.479 -8.398 -13.832 1.00 89.19 83 ILE A N 1
ATOM 601 C CA . ILE A 1 83 ? -0.363 -7.240 -14.734 1.00 89.19 83 ILE A CA 1
ATOM 602 C C . ILE A 1 83 ? 1.109 -6.897 -14.997 1.00 89.19 83 ILE A C 1
ATOM 604 O O . ILE A 1 83 ? 1.465 -6.615 -16.139 1.00 89.19 83 ILE A O 1
ATOM 608 N N . LEU A 1 84 ? 1.969 -6.936 -13.976 1.00 89.81 84 LEU A N 1
ATOM 609 C CA . LEU A 1 84 ? 3.405 -6.692 -14.137 1.00 89.81 84 LEU A CA 1
ATOM 610 C C . LEU A 1 84 ? 4.067 -7.753 -15.0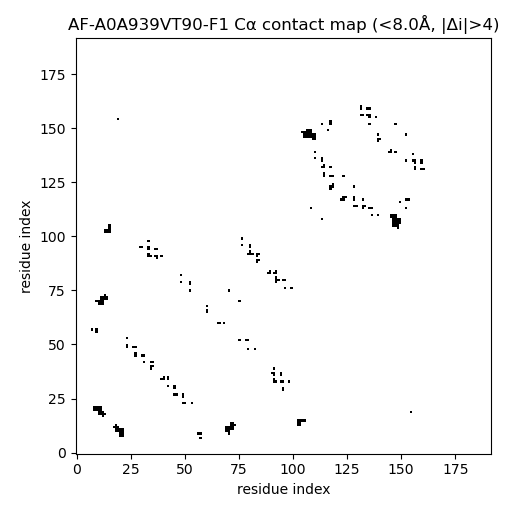25 1.00 89.81 84 LEU A C 1
ATOM 612 O O . LEU A 1 84 ? 4.832 -7.396 -15.918 1.00 89.81 84 LEU A O 1
ATOM 616 N N . GLU A 1 85 ? 3.753 -9.033 -14.819 1.00 90.38 85 GLU A N 1
ATOM 617 C CA . GLU A 1 85 ? 4.237 -10.140 -15.654 1.00 90.38 85 GLU A CA 1
ATOM 618 C C . GLU A 1 85 ? 3.763 -9.994 -17.110 1.00 90.38 85 GLU A C 1
ATOM 620 O O . GLU A 1 85 ? 4.588 -10.021 -18.026 1.00 90.38 85 GLU A O 1
ATOM 625 N N . ASP A 1 86 ? 2.466 -9.743 -17.317 1.00 87.94 86 ASP A N 1
ATOM 626 C CA . ASP A 1 86 ? 1.844 -9.554 -18.636 1.00 87.94 86 ASP A CA 1
ATOM 627 C C . ASP A 1 86 ? 2.404 -8.317 -19.368 1.00 87.94 86 ASP A C 1
ATOM 629 O O . ASP A 1 86 ? 2.474 -8.291 -20.598 1.00 87.94 86 ASP A O 1
ATOM 633 N N . SER A 1 87 ? 2.833 -7.296 -18.619 1.00 87.12 87 SER A N 1
ATOM 634 C CA . SER A 1 87 ? 3.408 -6.052 -19.154 1.00 87.12 87 SER A CA 1
ATOM 635 C C . SER A 1 87 ? 4.923 -6.128 -19.387 1.00 87.12 87 SER A C 1
ATOM 637 O O . SER A 1 87 ? 5.511 -5.158 -19.858 1.00 87.12 87 SER A O 1
ATOM 639 N N . GLY A 1 88 ? 5.567 -7.261 -19.082 1.00 88.62 88 GLY A N 1
ATOM 640 C CA . GLY A 1 88 ? 7.000 -7.462 -19.311 1.00 88.62 88 GLY A CA 1
ATOM 641 C C . GLY A 1 88 ? 7.918 -7.009 -18.169 1.00 88.62 88 GLY A C 1
ATOM 642 O O . GLY A 1 88 ? 9.118 -6.855 -18.389 1.00 88.62 88 GLY A O 1
ATOM 643 N N . TYR A 1 89 ? 7.394 -6.855 -16.947 1.00 89.81 89 TYR A N 1
ATOM 644 C CA . TYR A 1 89 ? 8.148 -6.494 -15.736 1.00 89.81 89 TYR A CA 1
ATOM 645 C C . TYR A 1 89 ? 8.199 -7.635 -14.692 1.00 89.81 89 TYR A C 1
ATOM 647 O O . TYR A 1 89 ? 7.827 -7.424 -13.534 1.00 89.81 89 TYR A O 1
ATOM 655 N N . PRO A 1 90 ? 8.677 -8.849 -15.039 1.00 89.88 90 PRO A N 1
ATOM 656 C CA . PRO A 1 90 ? 8.670 -9.994 -14.123 1.00 89.88 90 PRO A CA 1
ATOM 657 C C . PRO A 1 90 ? 9.565 -9.790 -12.889 1.00 89.88 90 PRO A C 1
ATOM 659 O O . PRO A 1 90 ? 9.222 -10.238 -11.798 1.00 89.88 90 PRO A O 1
ATOM 662 N N . GLU A 1 91 ? 10.678 -9.063 -13.023 1.00 89.06 91 GLU A N 1
ATOM 663 C CA . GLU A 1 91 ? 11.566 -8.741 -11.895 1.00 89.06 91 GLU A CA 1
ATOM 664 C C . GLU A 1 91 ? 10.877 -7.818 -10.880 1.00 89.06 91 GLU A C 1
ATOM 666 O O . GLU A 1 91 ? 10.924 -8.064 -9.673 1.00 89.06 91 GLU A O 1
ATOM 671 N N . ALA A 1 92 ? 10.158 -6.799 -11.365 1.00 89.19 92 ALA A N 1
ATOM 672 C CA . ALA A 1 92 ? 9.365 -5.921 -10.507 1.00 89.19 92 ALA A CA 1
ATOM 673 C C . ALA A 1 92 ? 8.195 -6.679 -9.865 1.00 89.19 92 ALA A C 1
ATOM 675 O O . ALA A 1 92 ? 7.867 -6.411 -8.713 1.00 89.19 92 ALA A O 1
ATOM 676 N N . ALA A 1 93 ? 7.599 -7.649 -10.568 1.00 89.56 93 ALA A N 1
ATOM 677 C CA . ALA A 1 93 ? 6.547 -8.514 -10.038 1.00 89.56 93 ALA A CA 1
ATOM 678 C C . ALA A 1 93 ? 7.054 -9.396 -8.884 1.00 89.56 93 ALA A C 1
ATOM 680 O O . ALA A 1 93 ? 6.412 -9.490 -7.834 1.00 89.56 93 ALA A O 1
ATOM 681 N N . LEU A 1 94 ? 8.241 -9.990 -9.044 1.00 88.06 94 LEU A N 1
ATOM 682 C CA . LEU A 1 94 ? 8.894 -10.794 -8.014 1.00 88.06 94 LEU A CA 1
ATOM 683 C C . LEU A 1 94 ? 9.276 -9.944 -6.798 1.00 88.06 94 LEU A C 1
ATOM 685 O O . LEU A 1 94 ? 9.003 -10.341 -5.664 1.00 88.06 94 LEU A O 1
ATOM 689 N N . HIS A 1 95 ? 9.846 -8.757 -7.022 1.00 88.50 95 HIS A N 1
ATOM 690 C CA . HIS A 1 95 ? 10.152 -7.822 -5.943 1.00 88.50 95 HIS A CA 1
ATOM 691 C C . HIS A 1 95 ? 8.877 -7.353 -5.228 1.00 88.50 95 HIS A C 1
ATOM 693 O O . HIS A 1 95 ? 8.820 -7.370 -3.998 1.00 88.50 95 HIS A O 1
ATOM 699 N N . PHE A 1 96 ? 7.827 -7.009 -5.979 1.00 87.88 96 PHE A N 1
ATOM 700 C CA . PHE A 1 96 ? 6.536 -6.598 -5.430 1.00 87.88 96 PHE A CA 1
ATOM 701 C C . PHE A 1 96 ? 5.953 -7.691 -4.527 1.00 87.88 96 PHE A C 1
ATOM 703 O O . PHE A 1 96 ? 5.631 -7.409 -3.373 1.00 87.88 96 PHE A O 1
ATOM 710 N N . ARG A 1 97 ? 5.932 -8.949 -4.989 1.00 84.81 97 ARG A N 1
ATOM 711 C CA . ARG A 1 97 ? 5.516 -10.123 -4.198 1.00 84.81 97 ARG A CA 1
ATOM 712 C C . ARG A 1 97 ? 6.414 -10.372 -2.976 1.00 84.81 97 ARG A C 1
ATOM 714 O O . ARG A 1 97 ? 5.942 -10.844 -1.953 1.00 84.81 97 ARG A O 1
ATOM 721 N N . GLY A 1 98 ? 7.704 -10.051 -3.041 1.00 75.25 98 GLY A N 1
ATOM 722 C CA . GLY A 1 98 ? 8.598 -10.107 -1.876 1.00 75.25 98 GLY A CA 1
ATOM 723 C C . GLY A 1 98 ? 8.318 -9.009 -0.842 1.00 75.25 98 GLY A C 1
ATOM 724 O O . GLY A 1 98 ? 8.551 -9.200 0.350 1.00 75.25 98 GLY A O 1
ATOM 725 N N . THR A 1 99 ? 7.793 -7.867 -1.292 1.00 72.31 99 THR A N 1
ATOM 726 C CA . THR A 1 99 ? 7.421 -6.723 -0.444 1.00 72.31 99 THR A CA 1
ATOM 727 C C . THR A 1 99 ? 5.974 -6.728 0.031 1.00 72.31 99 THR A C 1
ATOM 729 O O . THR A 1 99 ? 5.631 -5.891 0.870 1.00 72.31 99 THR A O 1
ATOM 732 N N . THR A 1 100 ? 5.123 -7.642 -0.455 1.00 64.88 100 THR A N 1
ATOM 733 C CA . THR A 1 100 ? 3.807 -7.867 0.150 1.00 64.88 100 THR A CA 1
ATOM 734 C C . THR A 1 100 ? 4.057 -8.361 1.562 1.00 64.88 100 THR A C 1
ATOM 736 O O . THR A 1 100 ? 4.392 -9.524 1.785 1.00 64.88 100 THR A O 1
ATOM 739 N N . ILE A 1 101 ? 3.988 -7.428 2.510 1.00 55.94 101 ILE A N 1
ATOM 740 C CA . ILE A 1 101 ? 4.094 -7.676 3.940 1.00 55.94 101 ILE A CA 1
ATOM 741 C C . ILE A 1 101 ? 3.185 -8.867 4.210 1.00 55.94 101 ILE A C 1
ATOM 743 O O . ILE A 1 101 ? 1.985 -8.754 3.964 1.00 55.94 101 ILE A O 1
ATOM 747 N N . SER A 1 102 ? 3.746 -10.002 4.651 1.00 46.41 102 SER A N 1
ATOM 748 C CA . SER A 1 102 ? 2.967 -11.141 5.140 1.00 46.41 102 SER A CA 1
ATOM 749 C C . SER A 1 102 ? 1.901 -10.589 6.072 1.00 46.41 102 SER A C 1
ATOM 751 O O . SER A 1 102 ? 2.186 -10.188 7.200 1.00 46.41 102 SER A O 1
ATOM 753 N N . SER A 1 103 ? 0.679 -10.496 5.553 1.00 44.62 103 SER A N 1
ATOM 754 C CA . SER A 1 103 ? -0.387 -9.643 6.076 1.00 44.62 103 SER A CA 1
ATOM 755 C C . SER A 1 103 ? -1.034 -10.230 7.337 1.00 44.62 103 SER A C 1
ATOM 757 O O . SER A 1 103 ? -2.196 -9.955 7.605 1.00 44.62 103 SER A O 1
ATOM 759 N N . GLY A 1 104 ? -0.294 -11.049 8.084 1.00 40.69 104 GLY A N 1
ATOM 760 C CA . GLY A 1 104 ? -0.693 -11.729 9.310 1.00 40.69 104 GLY A CA 1
ATOM 761 C C . GLY A 1 104 ? 0.361 -11.672 10.421 1.00 40.69 104 GLY A C 1
ATOM 762 O O . GLY A 1 104 ? 0.168 -12.314 11.448 1.00 40.69 104 GLY A O 1
ATOM 763 N N . ASP A 1 105 ? 1.467 -10.934 10.254 1.00 43.91 105 ASP A N 1
ATOM 764 C CA . ASP A 1 105 ? 2.452 -10.771 11.331 1.00 43.91 105 ASP A CA 1
ATOM 765 C C . ASP A 1 105 ? 1.975 -9.674 12.299 1.00 43.91 105 ASP A C 1
ATOM 767 O O . ASP A 1 105 ? 2.324 -8.491 12.200 1.00 43.91 105 ASP A O 1
ATOM 771 N N . LEU A 1 106 ? 1.084 -10.066 13.211 1.00 46.00 106 LEU A N 1
ATOM 772 C CA . LEU A 1 106 ? 0.758 -9.278 14.393 1.00 46.00 106 LEU A CA 1
ATOM 773 C C . LEU A 1 106 ? 2.004 -9.212 15.285 1.00 46.00 106 LEU A C 1
ATOM 775 O O . LEU A 1 106 ? 2.188 -10.035 16.173 1.00 46.00 106 LEU A O 1
ATOM 779 N N . GLY A 1 107 ? 2.843 -8.205 15.053 1.00 55.66 107 GLY A N 1
ATOM 780 C CA . GLY A 1 107 ? 3.854 -7.779 16.017 1.00 55.66 107 GLY A CA 1
ATOM 781 C C . GLY A 1 107 ? 5.288 -8.000 15.565 1.00 55.66 107 GLY A C 1
ATOM 782 O O . GLY A 1 107 ? 5.900 -9.021 15.858 1.00 55.66 107 GLY A O 1
ATOM 783 N N . LYS A 1 108 ? 5.862 -6.963 14.950 1.00 64.56 108 LYS A N 1
ATOM 784 C CA . LYS A 1 108 ? 7.322 -6.758 14.930 1.00 64.56 108 LYS A CA 1
ATOM 785 C C . LYS A 1 108 ? 7.748 -5.304 15.096 1.00 64.56 108 LYS A C 1
ATOM 787 O O . LYS A 1 108 ? 8.939 -5.065 15.245 1.00 64.56 108 LYS A O 1
ATOM 792 N N . LEU A 1 109 ? 6.816 -4.345 15.080 1.00 71.06 109 LEU A N 1
ATOM 793 C CA . LEU A 1 109 ? 7.155 -2.950 15.336 1.00 71.06 109 LEU A CA 1
ATOM 794 C C . LEU A 1 109 ? 6.912 -2.623 16.799 1.00 71.06 109 LEU A C 1
ATOM 796 O O . LEU A 1 109 ? 5.790 -2.736 17.307 1.00 71.06 109 LEU A O 1
ATOM 800 N N . THR A 1 110 ? 7.982 -2.204 17.459 1.00 79.31 110 THR A N 1
ATOM 801 C CA . THR A 1 110 ? 7.890 -1.504 18.733 1.00 79.31 110 THR A CA 1
ATOM 802 C C . THR A 1 110 ? 7.576 -0.024 18.475 1.00 79.31 110 THR A C 1
ATOM 804 O O . THR A 1 110 ? 7.826 0.472 17.371 1.00 79.31 110 THR A O 1
ATOM 807 N N . PRO A 1 111 ? 7.057 0.724 19.465 1.00 75.69 111 PRO A N 1
ATOM 808 C CA . PRO A 1 111 ? 6.858 2.171 19.342 1.00 75.69 111 PRO A CA 1
ATOM 809 C C . PRO A 1 111 ? 8.122 2.937 18.909 1.00 75.69 111 PRO A C 1
ATOM 811 O O . PRO A 1 111 ? 8.024 3.981 18.265 1.00 75.69 111 PRO A O 1
ATOM 814 N N . GLU A 1 112 ? 9.307 2.406 19.218 1.00 78.56 112 GLU A N 1
ATOM 815 C CA . GLU A 1 112 ? 10.609 2.967 18.840 1.00 78.56 112 GLU A CA 1
ATOM 816 C C . GLU A 1 112 ? 10.903 2.806 17.337 1.00 78.56 112 GLU A C 1
ATOM 818 O O . GLU A 1 112 ? 11.533 3.671 16.727 1.00 78.56 112 GLU A O 1
ATOM 823 N N . ASP A 1 113 ? 10.388 1.745 16.710 1.00 81.69 113 ASP A N 1
ATOM 824 C CA . ASP A 1 113 ? 10.576 1.465 15.283 1.00 81.69 113 ASP A CA 1
ATOM 825 C C . ASP A 1 113 ? 9.629 2.269 14.382 1.00 81.69 113 ASP A C 1
ATOM 827 O O . ASP A 1 113 ? 9.885 2.402 13.185 1.00 81.69 113 ASP A O 1
ATOM 831 N N . VAL A 1 114 ? 8.551 2.830 14.943 1.00 80.75 114 VAL A N 1
ATOM 832 C CA . VAL A 1 114 ? 7.480 3.534 14.211 1.00 80.75 114 VAL A CA 1
ATOM 833 C C . VAL A 1 114 ? 8.015 4.677 13.353 1.00 80.75 114 VAL A C 1
ATOM 835 O O . VAL A 1 114 ? 7.593 4.838 12.213 1.00 80.75 114 VAL A O 1
ATOM 838 N N . GLU A 1 115 ? 8.945 5.474 13.874 1.00 80.38 115 GLU A N 1
ATOM 839 C CA . GLU A 1 115 ? 9.466 6.640 13.154 1.00 80.38 115 GLU A CA 1
ATOM 840 C C . GLU A 1 115 ? 10.299 6.235 11.940 1.00 80.38 115 GLU A C 1
ATOM 842 O O . GLU A 1 115 ? 10.072 6.738 10.840 1.00 80.38 115 GLU A O 1
ATOM 847 N N . ARG A 1 116 ? 11.204 5.266 12.124 1.00 80.44 116 ARG A N 1
ATOM 848 C CA . ARG A 1 116 ? 12.003 4.697 11.034 1.00 80.44 116 ARG A CA 1
ATOM 849 C C . ARG A 1 116 ? 11.097 4.035 10.000 1.00 80.44 116 ARG A C 1
ATOM 851 O O . ARG A 1 116 ? 11.223 4.300 8.812 1.00 80.44 116 ARG A O 1
ATOM 858 N N . TYR A 1 117 ? 10.137 3.239 10.461 1.00 80.06 117 TYR A N 1
ATOM 859 C CA . TYR A 1 117 ? 9.195 2.547 9.594 1.00 80.06 117 TYR A CA 1
ATOM 860 C C . TYR A 1 117 ? 8.351 3.518 8.754 1.00 80.06 117 TYR A C 1
ATOM 862 O O . TYR A 1 117 ? 8.207 3.317 7.549 1.00 80.06 117 TYR A O 1
ATOM 870 N N . LEU A 1 118 ? 7.830 4.595 9.349 1.00 76.88 118 LEU A N 1
ATOM 871 C CA . LEU A 1 118 ? 7.067 5.613 8.620 1.00 76.88 118 LEU A CA 1
ATOM 872 C C . LEU A 1 118 ? 7.947 6.418 7.658 1.00 76.88 118 LEU A C 1
ATOM 874 O O . LEU A 1 118 ? 7.502 6.704 6.548 1.00 76.88 118 LEU A O 1
ATOM 878 N N . ALA A 1 119 ? 9.185 6.746 8.035 1.00 75.25 119 ALA A N 1
ATOM 879 C CA . ALA A 1 119 ? 10.132 7.419 7.147 1.00 75.25 119 ALA A CA 1
ATOM 880 C C . ALA A 1 119 ? 10.462 6.558 5.913 1.00 75.25 119 ALA A C 1
ATOM 882 O O . ALA A 1 119 ? 10.381 7.041 4.784 1.00 75.25 119 ALA A O 1
ATOM 883 N N . ASP A 1 120 ? 10.738 5.268 6.119 1.00 74.00 120 ASP A N 1
ATOM 884 C CA . ASP A 1 120 ? 11.103 4.319 5.059 1.00 74.00 120 ASP A CA 1
ATOM 885 C C . ASP A 1 120 ? 9.919 3.929 4.156 1.00 74.00 120 ASP A C 1
ATOM 887 O O . ASP A 1 120 ? 10.107 3.524 3.000 1.00 74.00 120 ASP A O 1
ATOM 891 N N . THR A 1 121 ? 8.697 4.004 4.691 1.00 69.94 121 THR A N 1
ATOM 892 C CA . THR A 1 121 ? 7.478 3.566 3.994 1.00 69.94 121 THR A CA 1
ATOM 893 C C . THR A 1 121 ? 6.762 4.714 3.292 1.00 69.94 121 THR A C 1
ATOM 895 O O . THR A 1 121 ? 6.292 4.537 2.174 1.00 69.94 121 THR A O 1
ATOM 898 N N . LEU A 1 122 ? 6.692 5.894 3.914 1.00 68.25 122 LEU A N 1
ATOM 899 C CA . LEU A 1 122 ? 5.982 7.059 3.374 1.00 68.25 122 LEU A CA 1
ATOM 900 C C . LEU A 1 122 ? 6.921 8.109 2.761 1.00 68.25 122 LEU A C 1
ATOM 902 O O . LEU A 1 122 ? 6.445 9.160 2.335 1.00 68.25 122 LEU A O 1
ATOM 906 N N . LEU A 1 123 ? 8.236 7.849 2.732 1.00 65.50 123 LEU A N 1
ATOM 907 C CA . LEU A 1 123 ? 9.266 8.764 2.214 1.00 65.50 123 LEU A CA 1
ATOM 908 C C . LEU A 1 123 ? 9.176 10.175 2.827 1.00 65.50 123 LEU A C 1
ATOM 910 O O . LEU A 1 123 ? 9.495 11.181 2.190 1.00 65.50 123 LEU A O 1
ATOM 914 N N . LEU A 1 124 ? 8.720 10.261 4.078 1.00 62.94 124 LEU A N 1
ATOM 915 C CA . LEU A 1 124 ? 8.551 11.530 4.776 1.00 62.94 124 LEU A CA 1
ATOM 916 C C . LEU A 1 124 ? 9.919 12.025 5.244 1.00 62.94 124 LEU A C 1
ATOM 918 O O . LEU A 1 124 ? 10.549 11.423 6.110 1.00 62.94 124 LEU A O 1
ATOM 922 N N . THR A 1 125 ? 10.374 13.141 4.678 1.00 55.44 125 THR A N 1
ATOM 923 C CA . THR A 1 125 ? 11.619 13.811 5.071 1.00 55.44 125 THR A CA 1
ATOM 924 C C . THR A 1 125 ? 11.308 15.080 5.870 1.00 55.44 125 THR A C 1
ATOM 926 O O . THR A 1 125 ? 10.396 15.836 5.539 1.00 55.44 125 THR A O 1
ATOM 929 N N . GLY A 1 126 ? 12.057 15.325 6.952 1.00 63.75 126 GLY A N 1
ATOM 930 C CA . GLY A 1 126 ? 11.947 16.549 7.760 1.00 63.75 126 GLY A CA 1
ATOM 931 C C . GLY A 1 126 ? 10.888 16.522 8.876 1.00 63.75 126 GLY A C 1
ATOM 932 O O . GLY A 1 126 ? 10.446 15.465 9.323 1.00 63.75 126 GLY A O 1
ATOM 933 N N . SER A 1 127 ? 10.498 17.709 9.361 1.00 64.31 127 SER A N 1
ATOM 934 C CA . SER A 1 127 ? 9.674 17.891 10.574 1.00 64.31 127 SER A CA 1
ATOM 935 C C . SER A 1 127 ? 8.273 17.271 10.492 1.00 64.31 127 SER A C 1
ATOM 937 O O . SER A 1 127 ? 7.755 16.802 11.503 1.00 64.31 127 SER A O 1
ATOM 939 N N . ALA A 1 128 ? 7.685 17.200 9.294 1.00 66.38 128 ALA A N 1
ATOM 940 C CA . ALA A 1 128 ? 6.353 16.631 9.078 1.00 66.38 128 ALA A CA 1
ATOM 941 C C . ALA A 1 128 ? 6.286 15.119 9.372 1.00 66.38 128 ALA A C 1
ATOM 943 O O . ALA A 1 128 ? 5.269 14.629 9.864 1.00 66.38 128 ALA A O 1
ATOM 944 N N . GLY A 1 129 ? 7.373 14.381 9.113 1.00 69.62 129 GLY A N 1
ATOM 945 C CA . GLY A 1 129 ? 7.463 12.953 9.435 1.00 69.62 129 GLY A CA 1
ATOM 946 C C . GLY A 1 129 ? 7.528 12.703 10.943 1.00 69.62 129 GLY A C 1
ATOM 947 O O . GLY A 1 129 ? 6.824 11.833 11.454 1.00 69.62 129 GLY A O 1
ATOM 948 N N . GLY A 1 130 ? 8.304 13.521 11.662 1.00 76.81 130 GLY A N 1
ATOM 949 C CA . GLY A 1 130 ? 8.450 13.423 13.118 1.00 76.81 130 GLY A CA 1
ATOM 950 C C . GLY A 1 130 ? 7.158 13.741 13.876 1.00 76.81 130 GLY A C 1
ATOM 951 O O . GLY A 1 130 ? 6.797 13.028 14.812 1.00 76.81 130 GLY A O 1
ATOM 952 N N . GLU A 1 131 ? 6.409 14.761 13.443 1.00 81.75 131 GLU A N 1
ATOM 953 C CA . GLU A 1 131 ? 5.103 15.091 14.033 1.00 81.75 131 GLU A CA 1
ATOM 954 C C . GLU A 1 131 ? 4.071 13.978 13.824 1.00 81.75 131 GLU A C 1
ATOM 956 O O . GLU A 1 131 ? 3.305 13.653 14.736 1.00 81.75 131 GLU A O 1
ATOM 961 N N . LEU A 1 132 ? 4.056 13.372 12.634 1.00 83.38 132 LEU A N 1
ATOM 962 C CA . LEU A 1 132 ? 3.164 12.258 12.335 1.00 83.38 132 LEU A CA 1
ATOM 963 C C . LEU A 1 132 ? 3.520 11.023 13.169 1.00 83.38 132 LEU A C 1
ATOM 965 O O . LEU A 1 132 ? 2.641 10.438 13.799 1.00 83.38 132 LEU A O 1
ATOM 969 N N . ALA A 1 133 ? 4.807 10.671 13.235 1.00 85.19 133 ALA A N 1
ATOM 970 C CA . ALA A 1 133 ? 5.291 9.561 14.047 1.00 85.19 133 ALA A CA 1
ATOM 971 C C . ALA A 1 133 ? 4.969 9.755 15.536 1.00 85.19 133 ALA A C 1
ATOM 973 O O . ALA A 1 133 ? 4.539 8.810 16.196 1.00 85.19 133 ALA A O 1
ATOM 974 N N . ALA A 1 134 ? 5.093 10.979 16.062 1.00 86.50 134 ALA A N 1
ATOM 975 C CA . ALA A 1 134 ? 4.719 11.289 17.439 1.00 86.50 134 ALA A CA 1
ATOM 976 C C . ALA A 1 134 ? 3.224 11.049 17.707 1.00 86.50 134 ALA A C 1
ATOM 978 O O . ALA A 1 134 ? 2.885 10.410 18.702 1.00 86.50 134 ALA A O 1
ATOM 979 N N . LYS A 1 135 ? 2.332 11.486 16.806 1.00 88.12 135 LYS A N 1
ATOM 980 C CA . LYS A 1 135 ? 0.882 11.239 16.930 1.00 88.12 135 LYS A CA 1
ATOM 981 C C . LYS A 1 135 ? 0.550 9.749 16.903 1.00 88.12 135 LYS A C 1
ATOM 983 O O . LYS A 1 135 ? -0.253 9.290 17.713 1.00 88.12 135 LYS A O 1
ATOM 988 N N . VAL A 1 136 ? 1.198 8.992 16.015 1.00 87.62 136 VAL A N 1
ATOM 989 C CA . VAL A 1 136 ? 1.024 7.537 15.931 1.00 87.62 136 VAL A CA 1
ATOM 990 C C . VAL A 1 136 ? 1.502 6.852 17.212 1.00 87.62 136 VAL A C 1
ATOM 992 O O . VAL A 1 136 ? 0.751 6.059 17.770 1.00 87.62 136 VAL A O 1
ATOM 995 N N . ARG A 1 137 ? 2.683 7.202 17.741 1.00 87.19 137 ARG A N 1
ATOM 996 C CA . ARG A 1 137 ? 3.174 6.663 19.024 1.00 87.19 137 ARG A CA 1
ATOM 997 C C . ARG A 1 137 ? 2.226 6.970 20.181 1.00 87.19 137 ARG A C 1
ATOM 999 O O . ARG A 1 137 ? 1.864 6.057 20.908 1.00 87.19 137 ARG A O 1
ATOM 1006 N N . CYS A 1 138 ? 1.747 8.210 20.303 1.00 87.25 138 CYS A N 1
ATOM 1007 C CA . CYS A 1 138 ? 0.779 8.564 21.344 1.00 87.25 138 CYS A CA 1
ATOM 1008 C C . CYS A 1 138 ? -0.522 7.754 21.238 1.00 87.25 138 CYS A C 1
ATOM 1010 O O . CYS A 1 138 ? -1.091 7.378 22.259 1.00 87.25 138 CYS A O 1
ATOM 1012 N N . ALA A 1 139 ? -0.996 7.474 20.020 1.00 87.31 139 ALA A N 1
ATOM 1013 C CA . ALA A 1 139 ? -2.172 6.633 19.817 1.00 87.31 139 ALA A CA 1
ATOM 1014 C C . ALA A 1 139 ? -1.913 5.171 20.210 1.00 87.31 139 ALA A C 1
ATOM 1016 O O . ALA A 1 139 ? -2.771 4.558 20.840 1.00 87.31 139 ALA A O 1
ATOM 1017 N N . LEU A 1 140 ? -0.733 4.632 19.884 1.00 86.38 140 LEU A N 1
ATOM 1018 C CA . LEU A 1 140 ? -0.316 3.279 20.271 1.00 86.38 140 LEU A CA 1
ATOM 1019 C C . LEU A 1 140 ? -0.167 3.135 21.793 1.00 86.38 140 LEU A C 1
ATOM 1021 O O . LEU A 1 140 ? -0.644 2.153 22.363 1.00 86.38 140 LEU A O 1
ATOM 1025 N N . ASP A 1 141 ? 0.408 4.138 22.457 1.00 85.62 141 ASP A N 1
ATOM 1026 C CA . ASP A 1 141 ? 0.518 4.184 23.918 1.00 85.62 141 ASP A CA 1
ATOM 1027 C C . ASP A 1 141 ? -0.865 4.262 24.579 1.00 85.62 141 ASP A C 1
ATOM 1029 O O . ASP A 1 141 ? -1.128 3.565 25.559 1.00 85.62 141 ASP A O 1
ATOM 1033 N N . ALA A 1 142 ? -1.785 5.057 24.020 1.00 86.00 142 ALA A N 1
ATOM 1034 C CA . ALA A 1 142 ? -3.144 5.201 24.542 1.00 86.00 142 ALA A CA 1
ATOM 1035 C C . ALA A 1 142 ? -3.953 3.893 24.494 1.00 86.00 142 ALA A C 1
ATOM 1037 O O . ALA A 1 142 ? -4.816 3.677 25.345 1.00 86.00 142 ALA A O 1
ATOM 1038 N N . ILE A 1 143 ? -3.670 3.016 23.526 1.00 81.44 143 ILE A N 1
ATOM 1039 C CA . ILE A 1 143 ? -4.291 1.686 23.423 1.00 81.44 143 ILE A CA 1
ATOM 1040 C C . ILE A 1 143 ? -3.475 0.587 24.123 1.00 81.44 143 ILE A C 1
ATOM 1042 O O . ILE A 1 143 ? -3.877 -0.575 24.099 1.00 81.44 143 ILE A O 1
ATOM 1046 N N . GLY A 1 144 ? -2.341 0.932 24.745 1.00 79.19 144 GLY A N 1
ATOM 1047 C CA . GLY A 1 144 ? -1.468 -0.010 25.448 1.00 79.19 144 GLY A CA 1
ATOM 1048 C C . GLY A 1 144 ? -0.771 -1.023 24.533 1.00 79.19 144 GLY A C 1
ATOM 1049 O O . GLY A 1 144 ? -0.452 -2.127 24.977 1.00 79.19 144 GLY A O 1
ATOM 1050 N N . ALA A 1 145 ? -0.555 -0.688 23.257 1.00 76.62 145 ALA A N 1
ATOM 1051 C CA . ALA A 1 145 ? 0.063 -1.592 22.292 1.00 76.62 145 ALA A CA 1
ATOM 1052 C C . ALA A 1 145 ? 1.592 -1.618 22.461 1.00 76.62 145 ALA A C 1
ATOM 1054 O O . ALA A 1 145 ? 2.302 -0.744 21.970 1.00 76.62 145 ALA A O 1
ATOM 1055 N N . SER A 1 146 ? 2.110 -2.656 23.125 1.00 72.12 146 SER A N 1
ATOM 1056 C CA . SER A 1 146 ? 3.558 -2.890 23.276 1.00 72.12 146 SER A CA 1
ATOM 1057 C C . SER A 1 146 ? 4.234 -3.345 21.979 1.00 72.12 146 SER A C 1
ATOM 1059 O O . SER A 1 146 ? 5.419 -3.093 21.763 1.00 72.12 146 SER A O 1
ATOM 1061 N N . GLN A 1 147 ? 3.474 -4.007 21.109 1.00 74.19 147 GLN A N 1
ATOM 1062 C CA . GLN A 1 147 ? 3.857 -4.377 19.755 1.00 74.19 147 GLN A CA 1
ATOM 1063 C C . GLN A 1 147 ? 2.663 -4.148 18.842 1.00 74.19 147 GLN A C 1
ATOM 1065 O O . GLN A 1 147 ? 1.520 -4.429 19.205 1.00 74.19 147 GLN A O 1
ATOM 1070 N N . CYS A 1 148 ? 2.930 -3.642 17.647 1.00 73.56 148 CYS A N 1
ATOM 1071 C CA . CYS A 1 148 ? 1.894 -3.346 16.675 1.00 73.56 148 CYS A CA 1
ATOM 1072 C C . CYS A 1 148 ? 2.263 -3.904 15.303 1.00 73.56 148 CYS A C 1
ATOM 1074 O O . CYS A 1 148 ? 3.437 -4.116 14.971 1.00 73.56 148 CYS A O 1
ATOM 1076 N N . SER A 1 149 ? 1.234 -4.199 14.510 1.00 73.94 149 SER A N 1
ATOM 1077 C CA . SER A 1 149 ? 1.444 -4.568 13.119 1.00 73.94 149 SER A CA 1
ATOM 1078 C C . SER A 1 149 ? 1.879 -3.323 12.329 1.00 73.94 149 SER A C 1
ATOM 1080 O O . SER A 1 149 ? 1.363 -2.227 12.573 1.00 73.94 149 SER A O 1
ATOM 1082 N N . PRO A 1 150 ? 2.779 -3.475 11.342 1.00 76.94 150 PRO A N 1
ATOM 1083 C CA . PRO A 1 150 ? 3.116 -2.422 10.377 1.00 76.94 150 PRO A CA 1
ATOM 1084 C C . PRO A 1 150 ? 1.893 -1.727 9.772 1.00 76.94 150 PRO A C 1
ATOM 1086 O O . PRO A 1 150 ? 1.869 -0.514 9.585 1.00 76.94 150 PRO A O 1
ATOM 1089 N N . ARG A 1 151 ? 0.820 -2.491 9.570 1.00 72.00 151 ARG A N 1
ATOM 1090 C CA . ARG A 1 151 ? -0.459 -1.986 9.094 1.00 72.00 151 ARG A CA 1
ATOM 1091 C C . ARG A 1 151 ? -1.129 -1.005 10.053 1.00 72.00 151 ARG A C 1
ATOM 1093 O O . ARG A 1 151 ? -1.532 0.061 9.611 1.00 72.00 151 ARG A O 1
ATOM 1100 N N . LEU A 1 152 ? -1.259 -1.344 11.339 1.00 79.06 152 LEU A N 1
ATOM 1101 C CA . LEU A 1 152 ? -1.884 -0.448 12.320 1.00 79.06 152 LEU A CA 1
ATOM 1102 C C . LEU A 1 152 ? -1.152 0.900 12.361 1.00 79.06 152 LEU A C 1
ATOM 1104 O O . LEU A 1 152 ? -1.784 1.951 12.423 1.00 79.06 152 LEU A O 1
ATOM 1108 N N . VAL A 1 153 ? 0.178 0.861 12.265 1.00 84.06 153 VAL A N 1
ATOM 1109 C CA . VAL A 1 153 ? 1.025 2.055 12.192 1.00 84.06 153 VAL A CA 1
ATOM 1110 C C . VAL A 1 153 ? 0.691 2.904 10.958 1.00 84.06 153 VAL A C 1
ATOM 1112 O O . VAL A 1 153 ? 0.534 4.119 11.087 1.00 84.06 153 VAL A O 1
ATOM 1115 N N . LEU A 1 154 ? 0.524 2.287 9.782 1.00 81.12 154 LEU A N 1
ATOM 1116 C CA . LEU A 1 154 ? 0.121 2.992 8.557 1.00 81.12 154 LEU A CA 1
ATOM 1117 C C . LEU A 1 154 ? -1.306 3.542 8.623 1.00 81.12 154 LEU A C 1
ATOM 1119 O O . LEU A 1 154 ? -1.528 4.677 8.212 1.00 81.12 154 LEU A O 1
ATOM 1123 N N . GLU A 1 155 ? -2.259 2.789 9.167 1.00 81.19 155 GLU A N 1
ATOM 1124 C CA . GLU A 1 155 ? -3.650 3.237 9.300 1.00 81.19 155 GLU A CA 1
ATOM 1125 C C . GLU A 1 155 ? -3.776 4.428 10.252 1.00 81.19 155 GLU A C 1
ATOM 1127 O O . GLU A 1 155 ? -4.451 5.410 9.943 1.00 81.19 155 GLU A O 1
ATOM 1132 N N . LEU A 1 156 ? -3.064 4.408 11.381 1.00 84.44 156 LEU A N 1
ATOM 1133 C CA . LEU A 1 156 ? -2.991 5.565 12.272 1.00 84.44 156 LEU A CA 1
ATOM 1134 C C . LEU A 1 156 ? -2.338 6.761 11.569 1.00 84.44 156 LEU A C 1
ATOM 1136 O O . LEU A 1 156 ? -2.834 7.884 11.669 1.00 84.44 156 LEU A O 1
ATOM 1140 N N . ALA A 1 157 ? -1.258 6.535 10.817 1.00 84.38 157 ALA A N 1
ATOM 1141 C CA . ALA A 1 157 ? -0.601 7.592 10.054 1.00 84.38 157 ALA A CA 1
ATOM 1142 C C . ALA A 1 157 ? -1.537 8.210 8.998 1.00 84.38 157 ALA A C 1
ATOM 1144 O O . ALA A 1 157 ? -1.600 9.434 8.870 1.00 84.38 157 ALA A O 1
ATOM 1145 N N . ARG A 1 158 ? -2.311 7.390 8.280 1.00 81.12 158 ARG A N 1
ATOM 1146 C CA . ARG A 1 158 ? -3.362 7.845 7.357 1.00 81.12 158 ARG A CA 1
ATOM 1147 C C . ARG A 1 158 ? -4.420 8.661 8.071 1.00 81.12 158 ARG A C 1
ATOM 1149 O O . ARG A 1 158 ? -4.659 9.803 7.694 1.00 81.12 158 ARG A O 1
ATOM 1156 N N . HIS A 1 159 ? -4.977 8.119 9.151 1.00 85.00 159 HIS A N 1
ATOM 1157 C CA . HIS A 1 159 ? -6.003 8.787 9.938 1.00 85.00 159 HIS A CA 1
ATOM 1158 C C . HIS A 1 159 ? -5.562 10.191 10.373 1.00 85.00 159 HIS A C 1
ATOM 1160 O O . HIS A 1 159 ? -6.304 11.161 10.214 1.00 85.00 159 HIS A O 1
ATOM 1166 N N . PHE A 1 160 ? -4.327 10.335 10.863 1.00 85.25 160 PHE A N 1
ATOM 1167 C CA . PHE A 1 160 ? -3.801 11.638 11.266 1.00 85.25 160 PHE A CA 1
ATOM 1168 C C . PHE A 1 160 ? -3.536 12.587 10.094 1.00 85.25 160 PHE A C 1
ATOM 1170 O O . PHE A 1 160 ? -3.707 13.798 10.257 1.00 85.25 160 PHE A O 1
ATOM 1177 N N . ARG A 1 161 ? -3.144 12.073 8.922 1.00 81.75 161 ARG A N 1
ATOM 1178 C CA . ARG A 1 161 ? -3.017 12.876 7.697 1.00 81.75 161 ARG A CA 1
ATOM 1179 C C . ARG A 1 161 ? -4.374 13.386 7.220 1.00 81.75 161 ARG A C 1
ATOM 1181 O O . ARG A 1 161 ? -4.498 14.577 6.944 1.00 81.75 161 ARG A O 1
ATOM 1188 N N . ASP A 1 162 ? -5.386 12.528 7.191 1.00 78.88 162 ASP A N 1
ATOM 1189 C CA . ASP A 1 162 ? -6.739 12.888 6.764 1.00 78.88 162 ASP A CA 1
ATOM 1190 C C . ASP A 1 162 ? -7.386 13.877 7.735 1.00 78.88 162 ASP A C 1
ATOM 1192 O O . ASP A 1 162 ? -7.975 14.873 7.314 1.00 78.88 162 ASP A O 1
ATOM 1196 N N . ALA A 1 163 ? -7.203 13.672 9.042 1.00 80.12 163 ALA A N 1
ATOM 1197 C CA . ALA A 1 163 ? -7.655 14.607 10.067 1.00 80.12 163 ALA A CA 1
ATOM 1198 C C . ALA A 1 163 ? -6.975 15.984 9.938 1.00 80.12 163 ALA A C 1
ATOM 1200 O O . ALA A 1 163 ? -7.627 17.022 10.104 1.00 80.12 163 ALA A O 1
ATOM 1201 N N . ALA A 1 164 ? -5.681 16.016 9.599 1.00 76.88 164 ALA A N 1
ATOM 1202 C CA . ALA A 1 164 ? -4.961 17.261 9.340 1.00 76.88 164 ALA A CA 1
ATOM 1203 C C . ALA A 1 164 ? -5.475 17.954 8.065 1.00 76.88 164 ALA A C 1
ATOM 1205 O O . ALA A 1 164 ? -5.754 19.152 8.088 1.00 76.88 164 ALA A O 1
ATOM 1206 N N . ALA A 1 165 ? -5.687 17.201 6.982 1.00 70.31 165 ALA A N 1
ATOM 1207 C CA . ALA A 1 165 ? -6.224 17.724 5.727 1.00 70.31 165 ALA A CA 1
ATOM 1208 C C . ALA A 1 165 ? -7.662 18.254 5.879 1.00 70.31 165 ALA A C 1
ATOM 1210 O O . ALA A 1 165 ? -8.005 19.295 5.315 1.00 70.31 165 ALA A O 1
ATOM 1211 N N . ALA A 1 166 ? -8.497 17.585 6.679 1.00 69.88 166 ALA A N 1
ATOM 1212 C CA . ALA A 1 166 ? -9.846 18.036 7.007 1.00 69.88 166 ALA A CA 1
ATOM 1213 C C . ALA A 1 166 ? -9.840 19.332 7.835 1.00 69.88 166 ALA A C 1
ATOM 1215 O O . ALA A 1 166 ? -10.650 20.222 7.580 1.00 69.88 166 ALA A O 1
ATOM 1216 N N . SER A 1 167 ? -8.892 19.476 8.764 1.00 63.03 167 SER A N 1
ATOM 1217 C CA . SER A 1 167 ? -8.740 20.680 9.596 1.00 63.03 167 SER A CA 1
ATOM 1218 C C . SER A 1 167 ? -8.190 21.889 8.822 1.00 63.03 167 SER A C 1
ATOM 1220 O O . SER A 1 167 ? -8.418 23.028 9.221 1.00 63.03 167 SER A O 1
ATOM 1222 N N . CYS A 1 168 ? -7.505 21.668 7.693 1.00 55.50 168 CYS A N 1
ATOM 1223 C CA . CYS A 1 168 ? -7.035 22.726 6.790 1.00 55.50 168 CYS A CA 1
ATOM 1224 C C . CYS A 1 168 ? -8.092 23.208 5.781 1.00 55.50 168 CYS A C 1
ATOM 1226 O O . CYS A 1 168 ? -7.821 24.147 5.027 1.00 55.50 168 CYS A O 1
ATOM 1228 N N . ARG A 1 169 ? -9.298 22.619 5.748 1.00 48.62 169 ARG A N 1
ATOM 1229 C CA . ARG A 1 169 ? -10.411 23.184 4.974 1.00 48.62 169 ARG A CA 1
ATOM 1230 C C . ARG A 1 169 ? -10.877 24.465 5.667 1.00 48.62 169 ARG A C 1
ATOM 1232 O O . ARG A 1 169 ? -11.624 24.422 6.640 1.00 48.62 169 ARG A O 1
ATOM 1239 N N . LEU A 1 170 ? -10.396 25.604 5.169 1.00 42.97 170 LEU A N 1
ATOM 1240 C CA . LEU A 1 170 ? -10.843 26.933 5.583 1.00 42.97 170 LEU A CA 1
ATOM 1241 C C . LEU A 1 170 ? -12.382 27.010 5.570 1.00 42.97 170 LEU A C 1
ATOM 1243 O O . LEU A 1 170 ? -13.007 26.428 4.676 1.00 42.97 170 LEU A O 1
ATOM 1247 N N . PRO A 1 171 ? -13.008 27.756 6.500 1.00 44.50 171 PRO A N 1
ATOM 1248 C CA . PRO A 1 171 ? -14.425 28.058 6.397 1.00 44.50 171 PRO A CA 1
ATOM 1249 C C . PRO A 1 171 ? -14.663 28.763 5.062 1.00 44.50 171 PRO A C 1
ATOM 1251 O O . PRO A 1 171 ? -14.017 29.771 4.766 1.00 44.50 171 PRO A O 1
ATOM 1254 N N . VAL A 1 172 ? -15.586 28.240 4.253 1.00 51.34 172 VAL A N 1
ATOM 1255 C CA . VAL A 1 172 ? -16.118 28.979 3.105 1.00 51.34 172 VAL A CA 1
ATOM 1256 C C . VAL A 1 172 ? -16.596 30.333 3.638 1.00 51.34 172 VAL A C 1
ATOM 1258 O O . VAL A 1 172 ? -17.377 30.341 4.596 1.00 51.34 172 VAL A O 1
ATOM 1261 N N . PRO A 1 173 ? -16.139 31.476 3.091 1.00 45.97 173 PRO A N 1
ATOM 1262 C CA . PRO A 1 173 ? -16.664 32.765 3.500 1.00 45.97 173 PRO A CA 1
ATOM 1263 C C . PRO A 1 173 ? -18.161 32.766 3.202 1.00 45.97 173 PRO A C 1
ATOM 1265 O O . PRO A 1 173 ? -18.586 32.740 2.048 1.00 45.97 173 PRO A O 1
ATOM 1268 N N . THR A 1 174 ? -18.964 32.736 4.263 1.00 50.03 174 THR A N 1
ATOM 1269 C CA . THR A 1 174 ? -20.413 32.909 4.190 1.00 50.03 174 THR A CA 1
ATOM 1270 C C . THR A 1 174 ? -20.694 34.169 3.369 1.00 50.03 174 THR A C 1
ATOM 1272 O O . THR A 1 174 ? -20.141 35.220 3.714 1.00 50.03 174 THR A O 1
ATOM 1275 N N . PRO A 1 175 ? -21.510 34.116 2.300 1.00 46.66 175 PRO A N 1
ATOM 1276 C CA . PRO A 1 175 ? -21.851 35.319 1.559 1.00 46.66 175 PRO A CA 1
ATOM 1277 C C . PRO A 1 175 ? -22.496 36.316 2.525 1.00 46.66 175 PRO A C 1
ATOM 1279 O O . PRO A 1 175 ? -23.432 35.983 3.258 1.00 46.66 175 PRO A O 1
ATOM 1282 N N . ALA A 1 176 ? -21.932 37.524 2.569 1.00 46.59 176 ALA A N 1
ATOM 1283 C CA . ALA A 1 176 ? -22.426 38.613 3.391 1.00 46.59 176 ALA A CA 1
ATOM 1284 C C . ALA A 1 176 ? -23.917 38.834 3.101 1.00 46.59 176 ALA A C 1
ATOM 1286 O O . ALA A 1 176 ? -24.328 38.920 1.942 1.00 46.59 176 ALA A O 1
ATOM 1287 N N . LYS A 1 177 ? -24.730 38.899 4.161 1.00 43.47 177 LYS A N 1
ATOM 1288 C CA . LYS A 1 177 ? -26.157 39.217 4.055 1.00 43.47 177 LYS A CA 1
ATOM 1289 C C . LYS A 1 177 ? -26.319 40.532 3.275 1.00 43.47 177 LYS A C 1
ATOM 1291 O O . LYS A 1 177 ? -25.623 41.494 3.610 1.00 43.47 177 LYS A O 1
ATOM 1296 N N . PRO A 1 178 ? -27.217 40.605 2.278 1.00 41.69 178 PRO A N 1
ATOM 1297 C CA . PRO A 1 178 ? -27.454 41.845 1.557 1.00 41.69 178 PRO A CA 1
ATOM 1298 C C . PRO A 1 178 ? -27.962 42.911 2.531 1.00 41.69 178 PRO A C 1
ATOM 1300 O O . PRO A 1 178 ? -28.854 42.655 3.344 1.00 41.69 178 PRO A O 1
ATOM 1303 N N . HIS A 1 179 ? -27.345 44.093 2.466 1.00 43.38 179 HIS A N 1
ATOM 1304 C CA . HIS A 1 179 ? -27.831 45.303 3.117 1.00 43.38 179 HIS A CA 1
ATOM 1305 C C . HIS A 1 179 ? -29.302 45.507 2.750 1.00 43.38 179 HIS A C 1
ATOM 1307 O O . HIS A 1 179 ? -29.644 45.640 1.578 1.00 43.38 179 HIS A O 1
ATOM 1313 N N . GLN A 1 180 ? -30.168 45.518 3.763 1.00 40.97 180 GLN A N 1
ATOM 1314 C CA . GLN A 1 180 ? -31.515 46.043 3.616 1.00 40.97 180 GLN A CA 1
ATOM 1315 C C . GLN A 1 180 ? -31.395 47.548 3.366 1.00 40.97 180 GLN A C 1
ATOM 1317 O O . GLN A 1 180 ? -30.953 48.288 4.244 1.00 40.97 180 GLN A O 1
ATOM 1322 N N . GLU A 1 181 ? -31.765 47.981 2.162 1.00 40.16 181 GLU A N 1
ATOM 1323 C CA . GLU A 1 181 ? -32.057 49.378 1.856 1.00 40.16 181 GLU A CA 1
ATOM 1324 C C . GLU A 1 181 ? -33.161 49.866 2.799 1.00 40.16 181 GLU A C 1
ATOM 1326 O O . GLU A 1 181 ? -34.314 49.433 2.743 1.00 40.16 181 GLU A O 1
ATOM 1331 N N . THR A 1 182 ? -32.794 50.771 3.698 1.00 40.22 182 THR A N 1
ATOM 1332 C CA . THR A 1 182 ? -33.729 51.583 4.465 1.00 40.22 182 THR A CA 1
ATOM 1333 C C . THR A 1 182 ? -34.442 52.539 3.513 1.00 40.22 182 THR A C 1
ATOM 1335 O O . THR A 1 182 ? -33.931 53.593 3.145 1.00 40.22 182 THR A O 1
ATOM 1338 N N . VAL A 1 183 ? -35.652 52.152 3.116 1.00 40.25 183 VAL A N 1
ATOM 1339 C CA . VAL A 1 183 ? -36.626 53.018 2.449 1.00 40.25 183 VAL A CA 1
ATOM 1340 C C . VAL A 1 183 ? -37.027 54.134 3.421 1.00 40.25 183 VAL A C 1
ATOM 1342 O O . VAL A 1 183 ? -37.670 53.878 4.438 1.00 40.25 183 VAL A O 1
ATOM 1345 N N . PHE A 1 184 ? -36.638 55.374 3.123 1.00 44.19 184 PHE A N 1
ATOM 1346 C CA . PHE A 1 184 ? -37.142 56.568 3.805 1.00 44.19 184 PHE A CA 1
ATOM 1347 C C . PHE A 1 184 ? -38.466 57.003 3.156 1.00 44.19 184 PHE A C 1
ATOM 1349 O O . PHE A 1 184 ? -38.480 57.238 1.947 1.00 44.19 184 PHE A O 1
ATOM 1356 N N . PRO A 1 185 ? -39.572 57.136 3.910 1.00 44.41 185 PRO A N 1
ATOM 1357 C CA . PRO A 1 185 ? -40.800 57.696 3.371 1.00 44.41 185 PRO A CA 1
ATOM 1358 C C . PRO A 1 185 ? -40.715 59.223 3.261 1.00 44.41 185 PRO A C 1
ATOM 1360 O O . PRO A 1 185 ? -40.191 59.919 4.133 1.00 44.41 185 PRO A O 1
ATOM 1363 N N . GLU A 1 186 ? -41.255 59.710 2.150 1.00 42.38 186 GLU A N 1
ATOM 1364 C CA . GLU A 1 186 ? -41.376 61.104 1.745 1.00 42.38 186 GLU A CA 1
ATOM 1365 C C . GLU A 1 186 ? -42.124 61.988 2.762 1.00 42.38 186 GLU A C 1
ATOM 1367 O O . GLU A 1 186 ? -43.110 61.580 3.373 1.00 42.38 186 GLU A O 1
ATOM 1372 N N . GLY A 1 187 ? -41.724 63.264 2.816 1.00 40.19 187 GLY A N 1
ATOM 1373 C CA . GLY A 1 187 ? -42.669 64.367 3.004 1.00 40.19 187 GLY A CA 1
ATOM 1374 C C . GLY A 1 187 ? -42.699 65.050 4.374 1.00 40.19 187 GLY A C 1
ATOM 1375 O O . GLY A 1 187 ? -43.505 64.704 5.234 1.00 40.19 187 GLY A O 1
ATOM 1376 N N . LYS A 1 188 ? -41.966 66.168 4.505 1.00 38.84 188 LYS A N 1
ATOM 1377 C CA . LYS A 1 188 ? -42.543 67.413 5.049 1.00 38.84 188 LYS A CA 1
ATOM 1378 C C . LYS A 1 188 ? -41.714 68.653 4.705 1.00 38.84 188 LYS A C 1
ATOM 1380 O O . LYS A 1 188 ? -40.499 68.676 4.867 1.00 38.84 188 LYS A O 1
ATOM 1385 N N . LEU A 1 189 ? -42.439 69.658 4.216 1.00 37.53 189 LEU A N 1
ATOM 1386 C CA . LEU A 1 189 ? -42.002 70.993 3.821 1.00 37.53 189 LEU A CA 1
ATOM 1387 C C . LEU A 1 189 ? -41.285 71.747 4.950 1.00 37.53 189 LEU A C 1
ATOM 1389 O O . LEU A 1 189 ? -41.723 71.715 6.099 1.00 37.53 189 LEU A O 1
ATOM 1393 N N . ILE A 1 190 ? -40.284 72.538 4.567 1.00 36.88 190 ILE A N 1
ATOM 1394 C CA . ILE A 1 190 ? -39.800 73.688 5.336 1.00 36.88 190 ILE A CA 1
ATOM 1395 C C . ILE A 1 190 ? -40.578 74.913 4.826 1.00 36.88 190 ILE A C 1
ATOM 1397 O O . ILE A 1 190 ? -40.483 75.248 3.646 1.00 36.88 190 ILE A O 1
ATOM 1401 N N . GLN A 1 191 ? -41.381 75.543 5.689 1.00 38.59 191 GLN A N 1
ATOM 1402 C CA . GLN A 1 191 ? -41.887 76.902 5.467 1.00 38.59 191 GLN A CA 1
ATOM 1403 C C . GLN A 1 191 ? -40.785 77.904 5.829 1.00 38.59 191 GLN A C 1
ATOM 1405 O O . GLN A 1 191 ? -40.110 77.729 6.845 1.00 38.59 191 GLN A O 1
ATOM 1410 N N . ILE A 1 192 ? -40.631 78.932 4.994 1.00 48.38 192 ILE A N 1
ATOM 1411 C CA . ILE A 1 192 ? -40.008 80.213 5.351 1.00 48.38 192 ILE A CA 1
ATOM 1412 C C . ILE A 1 192 ? -41.134 81.135 5.816 1.00 48.38 192 ILE A C 1
ATOM 1414 O O . ILE A 1 192 ? -42.203 81.086 5.160 1.00 48.38 192 ILE A O 1
#

Radius of gyration: 25.54 Å; Cα contacts (8 Å, |Δi|>4): 156; chains: 1; bounding box: 59×92×45 Å

Nearest PDB structures (foldseek):
  5olk-assembly1_D  TM=6.924E-01  e=3.802E-04  Leeuwenhoekiella blandensis MED217
  5im3-assembly1_B-2  TM=5.490E-01  e=1.565E-04  Pseudomonas aeruginosa PAO1
  5im3-assembly1_A-2  TM=4.536E-01  e=1.521E-03  Pseudomonas aeruginosa PAO1